Protein AF-A0A6I7PES6-F1 (afdb_monomer_lite)

Secondary structure (DSSP, 8-state):
------S-GGGHHHHHHHH----EEEE--HHHHHHHHHHHHHHHT----SHHHHHT-HHHHHHH--HHHHHHHHHHHHH--HHHHHHHHHHHHHHHHHHHTTT-TTSEEEEHHHHHH-HHHHHHHHHHHTT-S-HHHHHHHHTSPPTT--SS-HHHHHHHHHTT-HHHHHGGGGGGS-HHHHHHHHHHHHHTT--SS-TT-SS-SS-EE--SS-GGG--PPPP------

Structure (mmCIF, N/CA/C/O backbone):
data_AF-A0A6I7PES6-F1
#
_entry.id   AF-A0A6I7PES6-F1
#
loop_
_atom_site.group_PDB
_atom_site.id
_atom_site.type_symbol
_atom_site.label_atom_id
_atom_site.label_alt_id
_atom_site.label_comp_id
_atom_site.label_asym_id
_atom_site.label_entity_id
_atom_site.label_seq_id
_atom_site.pdbx_PDB_ins_code
_atom_site.Cartn_x
_atom_site.Cartn_y
_atom_site.Cartn_z
_atom_site.occupancy
_atom_site.B_iso_or_equiv
_atom_site.aut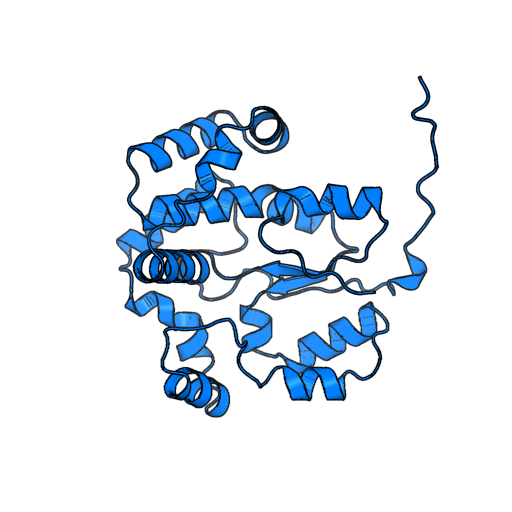h_seq_id
_atom_site.auth_comp_id
_atom_site.auth_asym_id
_atom_site.auth_atom_id
_atom_site.pdbx_PDB_model_num
ATOM 1 N N . MET A 1 1 ? -2.318 -6.462 -24.895 1.00 81.38 1 MET A N 1
ATOM 2 C CA . MET A 1 1 ? -3.043 -5.266 -24.399 1.00 81.38 1 MET A CA 1
ATOM 3 C C . MET A 1 1 ? -2.704 -5.088 -22.928 1.00 81.38 1 MET A C 1
ATOM 5 O O . MET A 1 1 ? -2.556 -6.098 -22.256 1.00 81.38 1 MET A O 1
ATOM 9 N N . VAL A 1 2 ? -2.542 -3.853 -22.444 1.00 85.56 2 VAL A N 1
ATOM 10 C CA . VAL A 1 2 ? -2.183 -3.565 -21.044 1.00 85.56 2 VAL A CA 1
ATOM 11 C C . VAL A 1 2 ? -3.269 -2.695 -20.426 1.00 85.56 2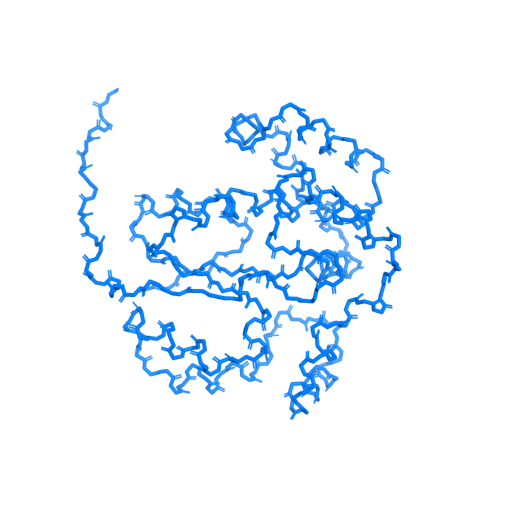 VAL A C 1
ATOM 13 O O . VAL A 1 2 ? -3.602 -1.650 -20.983 1.00 85.56 2 VAL A O 1
ATOM 16 N N . PHE A 1 3 ? -3.792 -3.111 -19.275 1.00 89.94 3 PHE A N 1
ATOM 17 C CA . PHE A 1 3 ? -4.727 -2.322 -18.481 1.00 89.94 3 PHE A CA 1
ATOM 18 C C . PHE A 1 3 ? -4.041 -1.835 -17.214 1.00 89.94 3 PHE A C 1
ATOM 20 O O . PHE A 1 3 ? -3.397 -2.607 -16.508 1.00 89.94 3 PHE A O 1
ATOM 27 N N . LYS A 1 4 ? -4.204 -0.547 -16.912 1.00 91.00 4 LYS A N 1
ATOM 28 C CA . LYS A 1 4 ? -3.831 0.015 -15.618 1.00 91.00 4 LYS A CA 1
ATOM 29 C C . LYS A 1 4 ? -5.101 0.245 -14.822 1.00 91.00 4 LYS A C 1
ATOM 31 O O . LYS A 1 4 ? -5.900 1.105 -15.182 1.00 91.00 4 LYS A O 1
ATOM 36 N N . MET A 1 5 ? -5.248 -0.497 -13.735 1.00 89.62 5 MET A N 1
ATOM 37 C CA . MET A 1 5 ? -6.350 -0.329 -12.799 1.00 89.62 5 MET A CA 1
ATOM 38 C C . MET A 1 5 ? -5.808 0.275 -11.511 1.00 89.62 5 MET A C 1
ATOM 40 O O . MET A 1 5 ? -4.760 -0.123 -11.008 1.00 89.62 5 MET A O 1
ATOM 44 N N . THR A 1 6 ? -6.492 1.295 -11.019 1.00 85.81 6 THR A N 1
ATOM 45 C CA . THR A 1 6 ? -6.211 1.921 -9.729 1.00 85.81 6 THR A CA 1
ATOM 46 C C . THR A 1 6 ? -7.458 1.797 -8.887 1.00 85.81 6 THR A C 1
ATOM 48 O O . THR A 1 6 ? -8.552 1.935 -9.430 1.00 85.81 6 THR A O 1
ATOM 51 N N . ASN A 1 7 ? -7.298 1.631 -7.580 1.00 83.62 7 ASN A N 1
ATOM 52 C CA . ASN A 1 7 ? -8.406 1.549 -6.636 1.00 83.62 7 ASN A CA 1
ATOM 53 C C . ASN A 1 7 ? -9.241 0.260 -6.724 1.00 83.62 7 ASN A C 1
ATOM 55 O O . ASN A 1 7 ? -10.430 0.280 -6.422 1.00 83.62 7 ASN A O 1
ATOM 59 N N . THR A 1 8 ? -8.635 -0.838 -7.180 1.00 85.50 8 THR A N 1
ATOM 60 C CA . THR A 1 8 ? -9.320 -2.123 -7.407 1.00 85.50 8 THR A CA 1
ATOM 61 C C . THR A 1 8 ? -8.495 -3.316 -6.924 1.00 85.50 8 THR A C 1
ATOM 63 O O . THR A 1 8 ? -8.657 -4.420 -7.443 1.00 85.50 8 THR A O 1
ATOM 66 N N . HIS A 1 9 ? -7.565 -3.114 -5.981 1.00 86.69 9 HIS A N 1
ATOM 67 C CA . HIS A 1 9 ? -6.667 -4.179 -5.515 1.00 86.69 9 HIS A CA 1
ATOM 68 C C . HIS A 1 9 ? -7.437 -5.371 -4.933 1.00 86.69 9 HIS A C 1
ATOM 70 O O . HIS A 1 9 ? -7.073 -6.514 -5.208 1.00 86.69 9 HIS A O 1
ATOM 76 N N . ASN A 1 10 ? -8.553 -5.117 -4.247 1.00 85.94 10 ASN A N 1
ATOM 77 C CA . ASN A 1 10 ? -9.463 -6.139 -3.724 1.00 85.94 10 ASN A CA 1
ATOM 78 C C . ASN A 1 10 ? -10.176 -6.966 -4.813 1.00 85.94 10 ASN A C 1
ATOM 80 O O . ASN A 1 10 ? -10.651 -8.052 -4.529 1.00 85.94 10 ASN A O 1
ATOM 84 N N . LEU A 1 11 ? -10.231 -6.489 -6.061 1.00 89.06 11 LEU A N 1
ATOM 85 C CA . LEU A 1 11 ? -10.879 -7.187 -7.182 1.00 89.06 11 LEU A CA 1
ATOM 86 C C . LEU A 1 11 ? -9.880 -7.936 -8.077 1.00 89.06 11 LEU A C 1
ATOM 88 O O . LEU A 1 11 ? -10.259 -8.511 -9.097 1.00 89.06 11 LEU A O 1
ATOM 92 N N . THR A 1 12 ? -8.587 -7.910 -7.741 1.00 89.38 12 THR A N 1
ATOM 93 C CA . THR A 1 12 ? -7.526 -8.428 -8.620 1.00 89.38 12 THR A CA 1
ATOM 94 C C . THR A 1 12 ? -7.689 -9.921 -8.908 1.00 89.38 12 THR A C 1
ATOM 96 O O . THR A 1 12 ? -7.475 -10.355 -10.040 1.00 89.38 12 THR A O 1
ATOM 99 N N . GLU A 1 13 ? -8.118 -10.706 -7.917 1.00 86.81 13 GLU A N 1
ATOM 100 C CA . GLU A 1 13 ? -8.357 -12.143 -8.087 1.00 86.81 13 GLU A CA 1
ATOM 101 C C . GLU A 1 13 ? -9.537 -12.417 -9.026 1.00 86.81 13 GLU A C 1
ATOM 103 O O . GLU A 1 13 ? -9.425 -13.249 -9.927 1.00 86.81 13 GLU A O 1
ATOM 108 N N . TRP A 1 14 ? -10.612 -11.633 -8.913 1.00 88.38 14 TRP A N 1
ATOM 109 C CA . TRP A 1 14 ? -11.735 -11.688 -9.845 1.00 88.38 14 TRP A CA 1
ATOM 110 C C . TRP A 1 14 ? -11.310 -11.346 -11.280 1.00 88.38 14 TRP A C 1
ATOM 112 O O . TRP A 1 14 ? -11.652 -12.065 -12.218 1.00 88.38 14 TRP A O 1
ATOM 122 N N . PHE A 1 15 ? -10.500 -10.297 -11.482 1.00 88.44 15 PHE A N 1
ATOM 123 C CA . PHE A 1 15 ? -9.968 -9.980 -12.816 1.00 88.44 15 PHE A CA 1
ATOM 124 C C . PHE A 1 15 ? -9.102 -11.119 -13.366 1.00 88.44 15 PHE A C 1
ATOM 126 O O . PHE A 1 15 ? -9.213 -11.480 -14.543 1.00 88.44 15 PHE A O 1
ATOM 133 N N . LYS A 1 16 ? -8.257 -11.712 -12.516 1.00 86.88 16 LYS A N 1
ATOM 134 C CA . LYS A 1 16 ? -7.404 -12.840 -12.893 1.00 86.88 16 LYS A CA 1
ATOM 135 C C . LYS A 1 16 ? -8.226 -14.055 -13.315 1.00 86.88 16 LYS A C 1
ATOM 137 O O . LYS A 1 16 ? -7.899 -14.656 -14.340 1.00 86.88 16 LYS A O 1
ATOM 142 N N . SER A 1 17 ? -9.248 -14.426 -12.547 1.00 87.94 17 SER A N 1
ATOM 143 C CA . SER A 1 17 ? -10.085 -15.595 -12.832 1.00 87.94 17 SER A CA 1
ATOM 144 C C . SER A 1 17 ? -10.957 -15.369 -14.066 1.00 87.94 17 SER A C 1
ATOM 146 O O . SER A 1 17 ? -11.051 -16.244 -14.925 1.00 87.94 17 SER A O 1
ATOM 148 N N . ARG A 1 18 ? -11.527 -14.167 -14.210 1.00 91.88 18 ARG A N 1
ATOM 149 C CA . ARG A 1 18 ? -12.449 -13.840 -15.299 1.00 91.88 18 ARG A CA 1
ATOM 150 C C . ARG A 1 18 ? -11.768 -13.714 -16.656 1.00 91.88 18 ARG A C 1
ATOM 152 O O . ARG A 1 18 ? -12.359 -14.108 -17.661 1.00 91.88 18 ARG A O 1
ATOM 159 N N . PHE A 1 19 ? -10.569 -13.136 -16.694 1.00 89.00 19 PHE A N 1
ATOM 160 C CA . PHE A 1 19 ? -9.906 -12.776 -17.949 1.00 89.00 19 PHE A CA 1
ATOM 161 C C . PHE A 1 19 ? -8.560 -13.468 -18.179 1.00 89.00 19 PHE A C 1
ATOM 163 O O . PHE A 1 19 ? -7.937 -13.250 -19.218 1.00 89.00 19 PHE A O 1
ATOM 170 N N . GLY A 1 20 ? -8.076 -14.267 -17.225 1.00 87.19 20 GLY A N 1
ATOM 171 C CA . GLY A 1 20 ? -6.802 -14.973 -17.355 1.00 87.19 20 GLY A CA 1
ATOM 172 C C . GLY A 1 20 ? -5.577 -14.054 -17.403 1.00 87.19 20 GLY A C 1
ATOM 173 O O . GLY A 1 20 ? -4.533 -14.477 -17.885 1.00 87.19 20 GLY A O 1
ATOM 174 N N . TRP A 1 21 ? -5.680 -12.810 -16.928 1.00 88.56 21 TRP A N 1
ATOM 175 C CA . TRP A 1 21 ? -4.614 -11.810 -17.052 1.00 88.56 21 TRP A CA 1
ATOM 176 C C . TRP A 1 21 ? -3.323 -12.198 -16.329 1.00 88.56 21 TRP A C 1
ATOM 178 O O . TRP A 1 21 ? -3.342 -12.875 -15.305 1.00 88.56 21 TRP A O 1
ATOM 188 N N . HIS A 1 22 ? -2.194 -11.682 -16.807 1.00 88.44 22 HIS A N 1
ATOM 189 C CA . HIS A 1 22 ? -0.995 -11.607 -15.981 1.00 88.44 22 HIS A CA 1
ATOM 190 C C . HIS A 1 22 ? -1.051 -10.333 -15.141 1.00 88.44 22 HIS A C 1
ATOM 192 O O . HIS A 1 22 ? -1.361 -9.254 -15.650 1.00 88.44 22 HIS A O 1
ATOM 198 N N . VAL A 1 23 ? -0.778 -10.467 -13.847 1.00 91.31 23 VAL A N 1
ATOM 199 C CA . VAL A 1 23 ? -0.966 -9.390 -12.874 1.00 91.31 23 VAL A CA 1
ATOM 200 C C . VAL A 1 23 ? 0.390 -8.863 -12.425 1.00 91.31 23 VAL A C 1
ATOM 202 O O . VAL A 1 23 ? 1.249 -9.633 -11.999 1.00 91.31 23 VAL A O 1
ATOM 205 N N . VAL A 1 24 ? 0.548 -7.540 -12.480 1.00 92.94 24 VAL A N 1
ATOM 206 C CA . VAL A 1 24 ? 1.607 -6.809 -11.777 1.00 92.94 24 VAL A CA 1
ATOM 207 C C . VAL A 1 24 ? 0.945 -5.995 -10.669 1.00 92.94 24 VAL A C 1
ATOM 209 O O . VAL A 1 24 ? 0.302 -4.978 -10.927 1.00 92.94 24 VAL A O 1
ATOM 212 N N . ALA A 1 25 ? 1.077 -6.461 -9.433 1.00 93.50 25 ALA A N 1
ATOM 213 C CA . ALA A 1 25 ? 0.583 -5.792 -8.243 1.00 93.50 25 ALA A CA 1
ATOM 214 C C . ALA A 1 25 ? 1.583 -4.718 -7.797 1.00 93.50 25 ALA A C 1
ATOM 216 O O . ALA A 1 25 ? 2.684 -5.045 -7.362 1.00 93.50 25 ALA A O 1
ATOM 217 N N . LEU A 1 26 ? 1.192 -3.444 -7.893 1.00 94.00 26 LEU A N 1
ATOM 218 C CA . LEU A 1 26 ? 1.984 -2.317 -7.400 1.00 94.00 26 LEU A CA 1
ATOM 219 C C . LEU A 1 26 ? 1.469 -1.855 -6.033 1.00 94.00 26 LEU A C 1
ATOM 221 O O . LEU A 1 26 ? 0.308 -1.449 -5.916 1.00 94.00 26 LEU A O 1
ATOM 225 N N . MET A 1 27 ? 2.351 -1.850 -5.034 1.00 94.00 27 MET A N 1
ATOM 226 C CA . MET A 1 27 ? 2.098 -1.272 -3.711 1.00 94.00 27 MET A CA 1
ATOM 227 C C . MET A 1 27 ? 3.053 -0.129 -3.400 1.00 94.00 27 MET A C 1
ATOM 229 O O . MET A 1 27 ? 4.081 0.044 -4.042 1.00 94.00 27 MET A O 1
ATOM 233 N N . ARG A 1 28 ? 2.693 0.681 -2.412 1.00 94.81 28 ARG A N 1
ATOM 234 C CA . ARG A 1 28 ? 3.510 1.783 -1.909 1.00 94.81 28 ARG A CA 1
ATOM 235 C C . ARG A 1 28 ? 3.327 1.873 -0.407 1.00 94.81 28 ARG A C 1
ATOM 237 O O . ARG A 1 28 ? 2.240 1.563 0.081 1.00 94.81 28 ARG A O 1
ATOM 244 N N . HIS A 1 29 ? 4.349 2.373 0.281 1.00 96.56 29 HIS A N 1
ATOM 245 C CA . HIS A 1 29 ? 4.334 2.560 1.723 1.00 96.56 29 HIS A CA 1
ATOM 246 C C . HIS A 1 29 ? 3.023 3.203 2.227 1.00 96.56 29 HIS A C 1
ATOM 248 O O . HIS A 1 29 ? 2.648 4.277 1.729 1.00 96.56 29 HIS A O 1
ATOM 254 N N . PRO A 1 30 ? 2.351 2.618 3.241 1.00 97.12 30 PRO A N 1
ATOM 255 C CA . PRO A 1 30 ? 1.018 3.029 3.690 1.00 97.12 30 PRO A CA 1
ATOM 256 C C . PRO A 1 30 ? 0.956 4.502 4.096 1.00 97.12 30 PRO A C 1
ATOM 258 O O . PRO A 1 30 ? 0.073 5.233 3.651 1.00 97.12 30 PRO A O 1
ATOM 261 N N . LEU A 1 31 ? 1.938 4.978 4.868 1.00 97.00 31 LEU A N 1
ATOM 262 C CA . LEU A 1 31 ? 2.016 6.385 5.284 1.00 97.00 31 LEU A CA 1
ATOM 263 C C . LEU A 1 31 ? 2.301 7.338 4.116 1.00 97.00 31 LEU A C 1
ATOM 265 O O . LEU A 1 31 ? 1.658 8.378 3.994 1.00 97.00 31 LEU A O 1
ATOM 269 N N . SER A 1 32 ? 3.208 6.969 3.205 1.00 95.00 32 SER A N 1
ATOM 270 C CA . SER A 1 32 ? 3.530 7.774 2.019 1.00 95.00 32 SER A CA 1
ATOM 271 C C . SER A 1 32 ? 2.315 7.924 1.098 1.00 95.00 32 SER A C 1
ATOM 273 O O . SER A 1 32 ? 2.053 9.011 0.576 1.00 95.00 32 SER A O 1
ATOM 275 N N . GLN A 1 33 ? 1.543 6.846 0.925 1.00 94.19 33 GLN A N 1
ATOM 276 C CA . GLN A 1 33 ? 0.310 6.853 0.146 1.00 94.19 33 GLN A CA 1
ATOM 277 C C . GLN A 1 33 ? -0.803 7.636 0.856 1.00 94.19 33 GLN A C 1
ATOM 279 O O . GLN A 1 33 ? -1.399 8.515 0.236 1.00 94.19 33 GLN A O 1
ATOM 284 N N . SER A 1 34 ? -1.033 7.389 2.147 1.00 95.50 34 SER A N 1
ATOM 285 C CA . SER A 1 34 ? -2.064 8.070 2.947 1.00 95.50 34 SER A CA 1
ATOM 286 C C . SER A 1 34 ? -1.856 9.584 2.962 1.00 95.50 34 SER A C 1
ATOM 288 O O . SER A 1 34 ? -2.751 10.341 2.597 1.00 95.50 34 SER A O 1
ATOM 290 N N . LEU A 1 35 ? -0.632 10.043 3.236 1.00 93.69 35 LEU A N 1
ATOM 291 C CA . LEU A 1 35 ? -0.276 11.464 3.203 1.00 93.69 35 LEU A CA 1
ATOM 292 C C . LEU A 1 35 ? -0.384 12.086 1.803 1.00 93.69 35 LEU A C 1
ATOM 294 O O . LEU A 1 35 ? -0.591 13.295 1.670 1.00 93.69 35 LEU A O 1
ATOM 298 N N . SER A 1 36 ? -0.205 11.285 0.748 1.00 89.62 36 SER A N 1
ATOM 299 C CA . SER A 1 36 ? -0.425 11.733 -0.628 1.00 89.62 36 SER A CA 1
ATOM 300 C C . SER A 1 36 ? -1.911 11.942 -0.915 1.00 89.62 36 SER A C 1
ATOM 302 O O . SER A 1 36 ? -2.250 12.903 -1.603 1.00 89.62 36 SER A O 1
ATOM 304 N N . VAL A 1 37 ? -2.782 11.070 -0.398 1.00 89.44 37 VAL A N 1
ATOM 305 C CA . VAL A 1 37 ? -4.241 11.206 -0.511 1.00 89.44 37 VAL A CA 1
ATOM 306 C C . VAL A 1 37 ? -4.728 12.412 0.292 1.00 89.44 37 VAL A C 1
ATOM 308 O O . VAL A 1 37 ? -5.424 13.250 -0.266 1.00 89.44 37 VAL A O 1
ATOM 311 N N . MET A 1 38 ? -4.270 12.584 1.536 1.00 90.81 38 MET A N 1
ATOM 312 C CA . MET A 1 38 ? -4.601 13.755 2.369 1.00 90.81 38 MET A CA 1
ATOM 313 C C . MET A 1 38 ? -4.236 15.076 1.677 1.00 90.81 38 MET A C 1
ATOM 315 O O . MET A 1 38 ? -5.034 16.009 1.621 1.00 90.81 38 MET A O 1
ATOM 319 N N . ASN A 1 39 ? -3.049 15.147 1.064 1.00 87.75 39 ASN A N 1
ATOM 320 C CA . ASN A 1 39 ? -2.649 16.329 0.294 1.00 87.75 39 ASN A CA 1
ATOM 321 C C . ASN A 1 39 ? -3.566 16.597 -0.897 1.00 87.75 39 ASN A C 1
ATOM 323 O O . ASN A 1 39 ? -3.862 17.752 -1.199 1.00 87.75 39 ASN A O 1
ATOM 327 N N . LEU A 1 40 ? -3.979 15.541 -1.599 1.00 83.94 40 LEU A N 1
ATOM 328 C CA . LEU A 1 40 ? -4.899 15.676 -2.718 1.00 83.94 40 LEU A CA 1
ATOM 329 C C . LEU A 1 40 ? -6.262 16.174 -2.225 1.00 83.94 40 LEU A C 1
ATOM 331 O O . LEU A 1 40 ? -6.800 17.110 -2.808 1.00 83.94 40 LEU A O 1
ATOM 335 N N . ASN A 1 41 ? -6.773 15.620 -1.124 1.00 84.31 41 ASN A N 1
ATOM 336 C CA . ASN A 1 41 ? -8.044 16.007 -0.511 1.00 84.31 41 ASN A CA 1
ATOM 337 C C . ASN A 1 41 ? -8.093 17.486 -0.158 1.00 84.31 41 ASN A C 1
ATOM 339 O O . ASN A 1 41 ? -9.070 18.157 -0.496 1.00 84.31 41 ASN A O 1
ATOM 343 N N . ALA A 1 42 ? -7.019 17.989 0.452 1.00 82.50 42 ALA A N 1
ATOM 344 C CA . ALA A 1 42 ? -6.870 19.400 0.777 1.00 82.50 42 ALA A CA 1
ATOM 345 C C . ALA A 1 42 ? -6.873 20.296 -0.476 1.00 82.50 42 ALA A C 1
ATOM 347 O O . ALA A 1 42 ? -7.365 21.419 -0.425 1.00 82.50 42 ALA A O 1
ATOM 348 N N . ALA A 1 43 ? -6.350 19.807 -1.607 1.00 78.44 43 ALA A N 1
ATOM 349 C CA . ALA A 1 43 ? -6.239 20.579 -2.843 1.00 78.44 43 ALA A CA 1
ATOM 350 C C . ALA A 1 43 ? -7.516 20.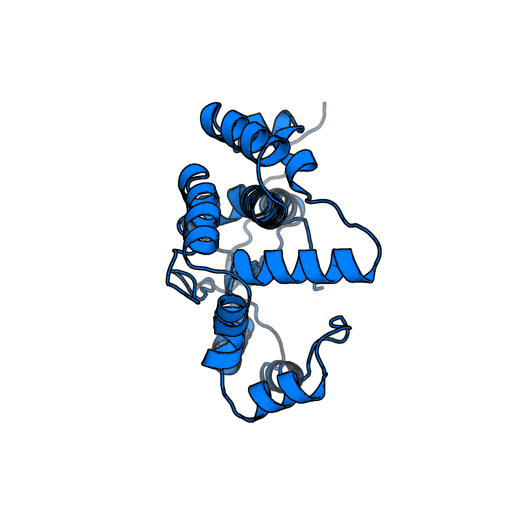586 -3.703 1.00 78.44 43 ALA A C 1
ATOM 352 O O . ALA A 1 43 ? -7.758 21.568 -4.403 1.00 78.44 43 ALA A O 1
ATOM 353 N N . VAL A 1 44 ? -8.305 19.503 -3.704 1.00 77.00 44 VAL A N 1
ATOM 354 C CA . VAL A 1 44 ? -9.469 19.353 -4.606 1.00 77.00 44 VAL A CA 1
ATOM 355 C C . VAL A 1 44 ? -10.823 19.287 -3.897 1.00 77.00 44 VAL A C 1
ATOM 357 O O . VAL A 1 44 ? -11.838 19.138 -4.569 1.00 77.00 44 VAL A O 1
ATOM 360 N N . GLY A 1 45 ? -10.862 19.428 -2.569 1.00 63.62 45 GLY A N 1
ATOM 361 C CA . GLY A 1 45 ? -12.120 19.524 -1.824 1.00 63.62 45 GLY A CA 1
ATOM 362 C C . GLY A 1 45 ? -12.786 18.183 -1.512 1.00 63.62 45 GLY A C 1
ATOM 363 O O . GLY A 1 45 ? -14.004 18.078 -1.598 1.00 63.62 45 GLY A O 1
ATOM 364 N N . GLY A 1 46 ? -11.999 17.185 -1.094 1.00 60.72 46 GLY A N 1
ATOM 365 C CA . GLY A 1 46 ? -12.522 16.042 -0.335 1.00 60.72 46 GLY A CA 1
ATOM 366 C C . GLY A 1 46 ? -12.808 14.768 -1.131 1.00 60.72 46 GLY A C 1
ATOM 367 O O . GLY A 1 46 ? -13.944 14.496 -1.509 1.00 60.72 46 GLY A O 1
ATOM 368 N N . TRP A 1 47 ? -11.794 13.911 -1.266 1.00 66.44 47 TRP A N 1
ATOM 369 C CA . TRP A 1 47 ? -12.046 12.473 -1.341 1.00 66.44 47 TRP A CA 1
ATOM 370 C C . TRP A 1 47 ? -11.950 11.921 0.077 1.00 66.44 47 TRP A C 1
ATOM 372 O O . TRP A 1 47 ? -10.860 11.777 0.625 1.00 66.44 47 TRP A O 1
ATOM 382 N N . ASP A 1 48 ? -13.088 11.654 0.711 1.00 78.81 48 ASP A N 1
ATOM 383 C CA . ASP A 1 48 ? -13.065 11.000 2.019 1.00 78.81 48 ASP A CA 1
ATOM 384 C C . ASP A 1 48 ? -12.349 9.636 1.917 1.00 78.81 48 ASP A C 1
ATOM 386 O O . ASP A 1 48 ? -12.181 9.081 0.823 1.00 78.81 48 ASP A O 1
ATOM 390 N N . SER A 1 49 ? -11.870 9.100 3.041 1.00 87.25 49 SER A N 1
ATOM 391 C CA . SER A 1 49 ? -11.241 7.776 3.024 1.00 87.25 49 SER A CA 1
ATOM 392 C C . SER A 1 49 ? -12.189 6.753 2.403 1.00 87.25 49 SER A C 1
ATOM 394 O O . SER A 1 49 ? -13.398 6.768 2.628 1.00 87.25 49 SER A O 1
ATOM 396 N N . ARG A 1 50 ? -11.620 5.808 1.656 1.00 90.12 50 ARG A N 1
ATOM 397 C CA . ARG A 1 50 ? -12.372 4.707 1.044 1.00 90.12 50 ARG A CA 1
ATOM 398 C C . ARG A 1 50 ? -12.742 3.612 2.041 1.00 90.12 50 ARG A C 1
ATOM 400 O O . ARG A 1 50 ? -13.539 2.745 1.696 1.00 90.12 50 ARG A O 1
ATOM 407 N N . ALA A 1 51 ? -12.215 3.672 3.268 1.00 95.31 51 ALA A N 1
ATOM 408 C CA . ALA A 1 51 ? -12.468 2.688 4.318 1.00 95.31 51 ALA A CA 1
ATOM 409 C C . ALA A 1 51 ? -13.954 2.297 4.467 1.00 95.31 51 ALA A C 1
ATOM 411 O O . ALA A 1 51 ? -14.230 1.097 4.491 1.00 95.31 51 ALA A O 1
ATOM 412 N N . PRO A 1 52 ? -14.927 3.237 4.483 1.00 95.19 52 PRO A N 1
ATOM 413 C CA . PRO A 1 52 ? -16.334 2.888 4.662 1.00 95.19 52 PRO A CA 1
ATOM 414 C C . PRO A 1 52 ? -16.907 2.002 3.566 1.00 95.19 52 PRO A C 1
ATOM 416 O O . PRO A 1 52 ? -17.828 1.249 3.847 1.00 95.19 52 PRO A O 1
ATOM 419 N N . GLY A 1 53 ? -16.389 2.070 2.337 1.00 93.88 53 GLY A N 1
ATOM 420 C CA . GLY A 1 53 ? -16.844 1.189 1.259 1.00 93.88 53 GLY A CA 1
ATOM 421 C C . GLY A 1 53 ? -16.537 -0.284 1.536 1.00 93.88 53 GLY A C 1
ATOM 422 O O . GLY A 1 53 ? -17.298 -1.150 1.122 1.00 93.88 53 GLY A O 1
ATOM 423 N N . PHE A 1 54 ? -15.464 -0.556 2.280 1.00 96.06 54 PHE A N 1
ATOM 424 C CA . PHE A 1 54 ? -15.038 -1.908 2.624 1.00 96.06 54 PHE A CA 1
ATOM 425 C C . PHE A 1 54 ? -15.795 -2.436 3.842 1.00 96.06 54 PHE A C 1
ATOM 427 O O . PHE A 1 54 ? -16.537 -3.400 3.718 1.00 96.06 54 PHE A O 1
ATOM 434 N N . PHE A 1 55 ? -15.702 -1.771 5.000 1.00 94.25 55 PHE A N 1
ATOM 435 C CA . PHE A 1 55 ? -16.292 -2.306 6.239 1.00 94.25 55 PHE A CA 1
ATOM 436 C C . PHE A 1 55 ? -17.827 -2.178 6.319 1.00 94.25 55 PHE A C 1
ATOM 438 O O . PHE A 1 55 ? -18.441 -2.677 7.257 1.00 94.25 55 PHE A O 1
ATOM 445 N N . ARG A 1 56 ? -18.471 -1.485 5.367 1.00 95.06 56 ARG A N 1
ATOM 446 C CA . ARG A 1 56 ? -19.940 -1.494 5.209 1.00 95.06 56 ARG A CA 1
ATOM 447 C C . ARG A 1 56 ? -20.421 -2.514 4.178 1.00 95.06 56 ARG A C 1
ATOM 449 O O . ARG A 1 56 ? -21.627 -2.716 4.070 1.00 95.06 56 ARG A O 1
ATOM 456 N N . SER A 1 57 ? -19.516 -3.100 3.397 1.00 96.19 57 SER A N 1
ATOM 457 C CA . SER A 1 57 ? -19.859 -4.160 2.458 1.00 96.19 57 SER A CA 1
ATOM 458 C C . SER A 1 57 ? -19.882 -5.484 3.209 1.00 96.19 57 SER A C 1
ATOM 460 O O . SER A 1 57 ? -18.849 -5.943 3.687 1.00 96.19 57 SER A O 1
ATOM 462 N N . GLN A 1 58 ? -21.066 -6.088 3.314 1.00 96.12 58 GLN A N 1
ATOM 463 C CA . GLN A 1 58 ? -21.236 -7.378 3.980 1.00 96.12 58 GLN A CA 1
ATOM 464 C C . GLN A 1 58 ? -20.363 -8.459 3.328 1.00 96.12 58 GLN A C 1
ATOM 466 O O . GLN A 1 58 ? -19.617 -9.125 4.033 1.00 96.12 58 GLN A O 1
ATOM 471 N N . GLU A 1 59 ? -20.385 -8.551 1.995 1.00 95.12 59 GLU A N 1
ATOM 472 C CA . GLU A 1 59 ? -19.578 -9.504 1.219 1.00 95.12 59 GLU A CA 1
ATOM 473 C C . GLU A 1 59 ? -18.079 -9.347 1.512 1.00 95.12 59 GLU A C 1
ATOM 475 O O . GLU A 1 59 ? -17.394 -10.316 1.823 1.00 95.12 59 GLU A O 1
ATOM 480 N N . TYR A 1 60 ? -17.577 -8.108 1.506 1.00 95.69 60 TYR A N 1
ATOM 481 C CA . TYR A 1 60 ? -16.169 -7.841 1.796 1.00 95.69 60 TYR A CA 1
ATOM 482 C C . TYR A 1 60 ? -15.794 -8.238 3.231 1.00 95.69 60 TYR A C 1
ATOM 484 O O . TYR A 1 60 ? -14.728 -8.810 3.459 1.00 95.69 60 TYR A O 1
ATOM 492 N N . CYS A 1 61 ? -16.646 -7.904 4.206 1.00 97.06 61 CYS A N 1
ATOM 493 C CA . CYS A 1 61 ? -16.411 -8.251 5.602 1.00 97.06 61 CYS A CA 1
ATOM 494 C C . CYS A 1 61 ? -16.384 -9.769 5.794 1.00 97.06 61 CYS A C 1
ATOM 496 O O . CYS A 1 61 ? -15.425 -10.266 6.368 1.00 97.06 61 CYS A O 1
ATOM 498 N N . GLU A 1 62 ? -17.377 -10.489 5.271 1.00 96.19 62 GLU A N 1
ATOM 499 C CA . GLU A 1 62 ? -17.472 -11.951 5.381 1.00 96.19 62 GLU A CA 1
ATOM 500 C C . GLU A 1 62 ? -16.281 -12.669 4.731 1.00 96.19 62 GLU A C 1
ATOM 502 O O . GLU A 1 62 ? -15.817 -13.686 5.245 1.00 96.19 62 GLU A O 1
ATOM 507 N N . GLU A 1 63 ? -15.759 -12.144 3.618 1.00 94.75 63 GLU A N 1
ATOM 508 C CA . GLU A 1 63 ? -14.655 -12.777 2.891 1.00 94.75 63 GLU A CA 1
ATOM 509 C C . GLU A 1 63 ? -13.268 -12.456 3.477 1.00 94.75 63 GLU A C 1
ATOM 511 O O . GLU A 1 63 ? -12.330 -13.253 3.357 1.00 94.75 63 GLU A O 1
ATOM 516 N N . HIS A 1 64 ? -13.090 -11.274 4.073 1.00 95.94 64 HIS A N 1
ATOM 517 C CA . HIS A 1 64 ? -11.749 -10.748 4.345 1.00 95.94 64 HIS A CA 1
ATOM 518 C C . HIS A 1 64 ? -11.495 -10.273 5.770 1.00 95.94 64 HIS A C 1
ATOM 520 O O . HIS A 1 64 ? -10.326 -10.059 6.104 1.00 95.94 64 HIS A O 1
ATOM 526 N N . LEU A 1 65 ? -12.518 -10.092 6.602 1.00 97.38 65 LEU A N 1
ATOM 527 C CA . LEU A 1 65 ? -12.371 -9.570 7.959 1.00 97.38 65 LEU A CA 1
ATOM 528 C C . LEU A 1 65 ? -12.947 -10.551 8.981 1.00 97.38 65 LEU A C 1
ATOM 530 O O . LEU A 1 65 ? -13.952 -11.207 8.736 1.00 97.38 65 LEU A O 1
ATOM 534 N N . ASP A 1 66 ? -12.320 -10.619 10.148 1.00 97.38 66 ASP A N 1
ATOM 535 C CA . ASP A 1 66 ? -12.961 -11.183 11.336 1.00 97.38 66 ASP A CA 1
ATOM 536 C C . ASP A 1 66 ? -13.728 -10.095 12.117 1.00 97.38 66 ASP A C 1
ATOM 538 O O . ASP A 1 66 ? -13.624 -8.895 11.829 1.00 97.38 66 ASP A O 1
ATOM 542 N N . ASP A 1 67 ? -14.496 -10.509 13.127 1.00 96.81 67 ASP A N 1
ATOM 543 C CA . ASP A 1 67 ? -15.307 -9.604 13.950 1.00 96.81 67 ASP A CA 1
ATOM 544 C C . ASP A 1 67 ? -14.466 -8.527 14.664 1.00 96.81 67 ASP A C 1
ATOM 546 O O . ASP A 1 67 ? -14.909 -7.382 14.812 1.00 96.81 67 ASP A O 1
ATOM 550 N N . GLU A 1 68 ? -13.236 -8.851 15.079 1.00 98.12 68 GLU A N 1
ATOM 551 C CA . GLU A 1 68 ? -12.338 -7.899 15.742 1.00 98.12 68 GLU A CA 1
ATOM 552 C C . GLU A 1 68 ? -11.830 -6.834 14.764 1.00 98.12 68 GLU A C 1
ATOM 554 O O . GLU A 1 68 ? -11.702 -5.657 15.122 1.00 98.12 68 GLU A O 1
ATOM 559 N N . GLN A 1 69 ? -11.569 -7.226 13.518 1.00 98.31 69 GLN A N 1
ATOM 560 C CA . GLN A 1 69 ? -11.146 -6.343 12.437 1.00 98.31 69 GLN A CA 1
ATOM 561 C C . GLN A 1 69 ? -12.281 -5.433 11.965 1.00 98.31 69 GLN A C 1
ATOM 563 O O . GLN A 1 69 ? -12.045 -4.250 11.697 1.00 98.31 69 GLN A O 1
ATOM 568 N N . VAL A 1 70 ? -13.516 -5.938 11.923 1.00 98.19 70 VAL A N 1
ATOM 569 C CA . VAL A 1 70 ? -14.711 -5.121 11.662 1.00 98.19 70 VAL A CA 1
ATOM 570 C C . VAL A 1 70 ? -14.910 -4.094 12.780 1.00 98.19 70 VAL A C 1
ATOM 572 O O . VAL A 1 70 ? -15.086 -2.902 12.501 1.00 98.19 70 VAL A O 1
ATOM 575 N N . ALA A 1 71 ? -14.815 -4.515 14.045 1.00 98.00 71 ALA A N 1
ATOM 576 C CA . ALA A 1 71 ? -14.911 -3.612 15.192 1.00 98.00 71 ALA A CA 1
ATOM 577 C C . ALA A 1 71 ? -13.813 -2.533 15.162 1.00 98.00 71 ALA A C 1
ATOM 579 O O . ALA A 1 71 ? -14.115 -1.342 15.265 1.00 98.00 71 ALA A O 1
ATOM 580 N N . LEU A 1 72 ? -12.558 -2.925 14.907 1.00 98.50 72 LEU A N 1
ATOM 581 C CA . LEU A 1 72 ? -11.437 -2.001 14.704 1.00 98.50 72 LEU A CA 1
ATOM 582 C C . LEU A 1 72 ? -11.749 -0.962 13.623 1.00 98.50 72 LEU A C 1
ATOM 584 O O . LEU A 1 72 ? -11.523 0.230 13.837 1.00 98.50 72 LEU A O 1
ATOM 588 N N . ALA A 1 73 ? -12.234 -1.397 12.458 1.00 98.25 73 ALA A N 1
ATOM 589 C CA . ALA A 1 73 ? -12.519 -0.498 11.346 1.00 98.25 73 ALA A CA 1
ATOM 590 C C . ALA A 1 73 ? -13.585 0.540 11.727 1.00 98.25 73 ALA A C 1
ATOM 592 O O . ALA A 1 73 ? -13.435 1.726 11.420 1.00 98.25 73 ALA A O 1
ATOM 593 N N . HIS A 1 74 ? -14.625 0.123 12.457 1.00 97.94 74 HIS A N 1
ATOM 594 C CA . HIS A 1 74 ? -15.640 1.032 12.983 1.00 97.94 74 HIS A CA 1
ATOM 595 C C . HIS A 1 74 ? -15.087 2.020 14.014 1.00 97.94 74 HI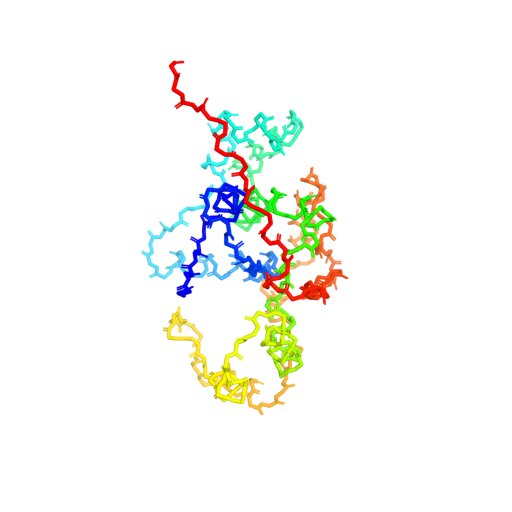S A C 1
ATOM 597 O O . HIS A 1 74 ? -15.423 3.208 13.945 1.00 97.94 74 HIS A O 1
ATOM 603 N N . ASP A 1 75 ? -14.244 1.562 14.936 1.00 98.19 75 ASP A N 1
ATOM 604 C CA . ASP A 1 75 ? -13.656 2.402 15.981 1.00 98.19 75 ASP A CA 1
ATOM 605 C C . ASP A 1 75 ? -12.709 3.449 15.392 1.00 98.19 75 ASP A C 1
ATOM 607 O O . ASP A 1 75 ? -12.838 4.642 15.678 1.00 98.19 75 ASP A O 1
ATOM 611 N N . VAL A 1 76 ? -11.815 3.033 14.491 1.00 98.25 76 VAL A N 1
ATOM 612 C CA . VAL A 1 76 ? -10.907 3.941 13.777 1.00 98.25 76 VAL A CA 1
ATOM 613 C C . VAL A 1 76 ? -11.694 4.927 12.915 1.00 98.25 76 VAL A C 1
ATOM 615 O O . VAL A 1 76 ? -11.353 6.107 12.864 1.00 98.25 76 VAL A O 1
ATOM 618 N N . TRP A 1 77 ? -12.778 4.494 12.268 1.00 97.38 77 TRP A N 1
ATOM 619 C CA . TRP A 1 77 ? -13.607 5.399 11.476 1.00 97.38 77 TRP A CA 1
ATOM 620 C C . TRP A 1 77 ? -14.284 6.483 12.323 1.00 97.38 77 TRP A C 1
ATOM 622 O O . TRP A 1 77 ? -14.313 7.651 11.929 1.00 97.38 77 TRP A O 1
ATOM 632 N N . LYS A 1 78 ? -14.831 6.109 13.485 1.00 96.81 78 LYS A N 1
ATOM 633 C CA . LYS A 1 78 ? -15.558 7.032 14.369 1.00 96.81 78 LYS A CA 1
ATOM 634 C C . LYS A 1 78 ? -14.623 7.939 15.170 1.00 96.81 78 LYS A C 1
ATOM 636 O O . LYS A 1 78 ? -14.915 9.125 15.304 1.00 96.81 78 LYS A O 1
ATOM 641 N N . GLY A 1 79 ? -13.535 7.390 15.708 1.00 96.44 79 GLY A N 1
ATOM 642 C CA . GLY A 1 79 ? -12.666 8.066 16.677 1.00 96.44 79 GLY A CA 1
ATOM 643 C C . GLY A 1 79 ? -11.258 8.396 16.181 1.00 96.44 79 GLY A C 1
ATOM 644 O O . GLY A 1 79 ? -10.600 9.245 16.777 1.00 96.44 79 GLY A O 1
ATOM 645 N N . GLY A 1 80 ? -10.792 7.766 15.102 1.00 96.56 80 GLY A N 1
ATOM 646 C CA . GLY A 1 80 ? -9.465 8.011 14.535 1.00 96.56 80 GLY A CA 1
ATOM 647 C C . GLY A 1 80 ? -9.370 9.360 13.827 1.00 96.56 80 GLY A C 1
ATOM 648 O O . GLY A 1 80 ? -10.373 9.905 13.339 1.00 96.56 80 GLY A O 1
ATOM 649 N N . ASN A 1 81 ? -8.150 9.894 13.753 1.00 95.94 81 ASN A N 1
ATOM 650 C CA . ASN A 1 81 ? -7.878 11.122 13.011 1.00 95.94 81 ASN A CA 1
ATOM 651 C C . ASN A 1 81 ? -7.813 10.863 11.492 1.00 95.94 81 ASN A C 1
ATOM 653 O O . ASN A 1 81 ? -7.999 9.740 11.022 1.00 95.94 81 ASN A O 1
ATOM 657 N N . GLU A 1 82 ? -7.582 11.910 10.695 1.00 95.31 82 GLU A N 1
ATOM 658 C CA . GLU A 1 82 ? -7.554 11.775 9.233 1.00 95.31 82 GLU A CA 1
ATOM 659 C C . GLU A 1 82 ? -6.500 10.762 8.760 1.00 95.31 82 GLU A C 1
ATOM 661 O O . GLU A 1 82 ? -6.805 9.925 7.910 1.00 95.31 82 GLU A O 1
ATOM 666 N N . LEU A 1 83 ? -5.292 10.788 9.335 1.00 96.81 83 LEU A N 1
ATOM 667 C CA . LEU A 1 83 ? -4.233 9.843 8.985 1.00 96.81 83 LEU A CA 1
ATOM 668 C C . LEU A 1 83 ? -4.674 8.404 9.265 1.00 96.81 83 LEU A C 1
ATOM 670 O O . LEU A 1 83 ? -4.554 7.554 8.386 1.00 96.81 83 LEU A O 1
ATOM 674 N N . ASP A 1 84 ? -5.239 8.150 10.444 1.00 98.12 84 ASP A N 1
ATOM 675 C CA . ASP A 1 84 ? -5.702 6.824 10.858 1.00 98.12 84 ASP A CA 1
ATOM 676 C C . ASP A 1 84 ? -6.761 6.276 9.896 1.00 98.12 84 ASP A C 1
ATOM 678 O O . ASP A 1 84 ? -6.698 5.124 9.471 1.00 98.12 84 ASP A O 1
ATOM 682 N N . ARG A 1 85 ? -7.710 7.123 9.482 1.00 97.69 85 ARG A N 1
ATOM 683 C CA . ARG A 1 85 ? -8.758 6.749 8.521 1.00 97.69 85 ARG A CA 1
ATOM 684 C C . ARG A 1 85 ? -8.199 6.461 7.135 1.00 97.69 85 ARG A C 1
ATOM 686 O O . ARG A 1 85 ? -8.712 5.572 6.451 1.00 97.69 85 ARG A O 1
ATOM 693 N N . GLN A 1 86 ? -7.187 7.203 6.690 1.00 97.00 86 GLN A N 1
ATOM 694 C CA . GLN A 1 86 ? -6.538 6.957 5.399 1.00 97.00 86 GLN A CA 1
ATOM 695 C C . GLN A 1 86 ? -5.685 5.685 5.435 1.00 97.00 86 GLN A C 1
ATOM 697 O O . GLN A 1 86 ? -5.731 4.898 4.491 1.00 97.00 86 GLN A O 1
ATOM 702 N N . VAL A 1 87 ? -4.995 5.428 6.548 1.00 97.94 87 VAL A N 1
ATOM 703 C CA . VAL A 1 87 ? -4.239 4.189 6.774 1.00 97.94 87 VAL A CA 1
ATOM 704 C C . VAL A 1 87 ? -5.174 2.985 6.852 1.00 97.94 87 VAL A C 1
ATOM 706 O O . VAL A 1 87 ? -4.896 1.974 6.215 1.00 97.94 87 VAL A O 1
ATOM 709 N N . LEU A 1 88 ? -6.320 3.104 7.531 1.00 98.44 88 LEU A N 1
ATOM 710 C CA . LEU A 1 88 ? -7.375 2.088 7.509 1.00 98.44 88 LEU A CA 1
ATOM 711 C C . LEU A 1 88 ? -7.858 1.825 6.078 1.00 98.44 88 LEU A C 1
ATOM 713 O O . LEU A 1 88 ? -7.971 0.675 5.670 1.00 98.44 88 LEU A O 1
ATOM 717 N N . GLY A 1 89 ? -8.115 2.881 5.301 1.00 96.94 89 GLY A N 1
ATOM 718 C CA . GLY A 1 89 ? -8.544 2.756 3.907 1.00 96.94 89 GLY A CA 1
ATOM 719 C C . GLY A 1 89 ? -7.511 2.043 3.037 1.00 96.94 89 GLY A C 1
ATOM 720 O O . GLY A 1 89 ? -7.875 1.175 2.247 1.00 96.94 89 GLY A O 1
ATOM 721 N N . TRP A 1 90 ? -6.228 2.368 3.214 1.00 96.75 90 TRP A N 1
ATOM 722 C CA . TRP A 1 90 ? -5.125 1.657 2.569 1.00 96.75 90 TRP A CA 1
ATOM 723 C C . TRP A 1 90 ? -5.078 0.189 3.001 1.00 96.75 90 TRP A C 1
ATOM 725 O O . TRP A 1 90 ? -4.951 -0.691 2.153 1.00 96.75 90 TRP A O 1
ATOM 735 N N . GLY A 1 91 ? -5.203 -0.075 4.304 1.00 97.56 91 GLY A N 1
ATOM 736 C CA . GLY A 1 91 ? -5.157 -1.418 4.870 1.00 97.56 91 GLY A CA 1
ATOM 737 C C . GLY A 1 91 ? -6.257 -2.300 4.301 1.00 97.56 91 GLY A C 1
ATOM 738 O O . GLY A 1 91 ? -5.957 -3.343 3.734 1.00 97.56 91 GLY A O 1
ATOM 739 N N . LEU A 1 92 ? -7.509 -1.844 4.366 1.00 97.38 92 LEU A N 1
ATOM 740 C CA . LEU A 1 92 ? -8.661 -2.572 3.834 1.00 97.38 92 LEU A CA 1
ATOM 741 C C . LEU A 1 92 ? -8.538 -2.796 2.322 1.00 97.38 92 LEU A C 1
ATOM 743 O O . LEU A 1 92 ? -8.696 -3.912 1.856 1.00 97.38 92 LEU A O 1
ATOM 747 N N . GLU A 1 93 ? -8.149 -1.792 1.540 1.00 95.81 93 GLU A N 1
ATOM 748 C CA . GLU A 1 93 ? -7.970 -1.992 0.097 1.00 95.81 93 GLU A CA 1
ATOM 749 C C . GLU A 1 93 ? -6.937 -3.080 -0.247 1.00 95.81 93 GLU A C 1
ATOM 751 O O . GLU A 1 93 ? -7.128 -3.851 -1.191 1.00 95.81 93 GLU A O 1
ATOM 756 N N . ASN A 1 94 ? -5.823 -3.114 0.487 1.00 95.56 94 ASN A N 1
ATOM 757 C CA . ASN A 1 94 ? -4.695 -3.989 0.175 1.00 95.56 94 ASN A CA 1
ATOM 758 C C . ASN A 1 94 ? -4.761 -5.333 0.909 1.00 95.56 94 ASN A C 1
ATOM 760 O O . ASN A 1 94 ? -3.988 -6.230 0.574 1.00 95.56 94 ASN A O 1
ATOM 764 N N . LEU A 1 95 ? -5.678 -5.503 1.865 1.00 95.81 95 LEU A N 1
ATOM 765 C CA . LEU A 1 95 ? -5.767 -6.690 2.713 1.00 95.81 95 LEU A CA 1
ATOM 766 C C . LEU A 1 95 ? -5.876 -8.007 1.931 1.00 95.81 95 LEU A C 1
ATOM 768 O O . LEU A 1 95 ? -5.048 -8.892 2.181 1.00 95.81 95 LEU A O 1
ATOM 772 N N . PRO A 1 96 ? -6.796 -8.149 0.954 1.00 93.19 96 PRO A N 1
ATOM 773 C CA . PRO A 1 96 ? -6.933 -9.400 0.206 1.00 93.19 96 PRO A CA 1
ATOM 774 C C . PRO A 1 96 ? -5.665 -9.719 -0.586 1.00 93.19 96 PRO A C 1
ATOM 776 O O . PRO A 1 96 ? -5.208 -10.862 -0.642 1.00 93.19 96 PRO A O 1
ATOM 779 N N . LEU A 1 97 ? -5.051 -8.678 -1.156 1.00 91.44 97 LEU A N 1
ATOM 780 C CA . LEU A 1 97 ? -3.849 -8.803 -1.960 1.00 91.44 97 LEU A CA 1
ATOM 781 C C . LEU A 1 97 ? -2.646 -9.215 -1.106 1.00 91.44 97 LEU A C 1
ATOM 783 O O . LEU A 1 97 ? -2.004 -10.204 -1.446 1.00 91.44 97 LEU A O 1
ATOM 787 N N . VAL A 1 98 ? -2.365 -8.518 0.004 1.00 92.50 98 VAL A N 1
ATOM 788 C CA . VAL A 1 98 ? -1.225 -8.821 0.891 1.00 92.50 98 VAL A CA 1
ATOM 789 C C . VAL A 1 98 ? -1.335 -10.233 1.462 1.00 92.50 98 VAL A C 1
ATOM 791 O O . VAL A 1 98 ? -0.388 -11.009 1.337 1.00 92.50 98 VAL A O 1
ATOM 794 N N . ARG A 1 99 ? -2.498 -10.609 2.013 1.00 91.44 99 ARG A N 1
ATOM 795 C CA . ARG A 1 99 ? -2.726 -11.965 2.548 1.00 91.44 99 ARG A CA 1
ATOM 796 C C . ARG A 1 99 ? -2.627 -13.043 1.468 1.00 91.44 99 ARG A C 1
ATOM 798 O O . ARG A 1 99 ? -2.262 -14.184 1.745 1.00 91.44 99 ARG A O 1
ATOM 805 N N . GLY A 1 100 ? -2.964 -12.698 0.229 1.00 89.50 100 GLY A N 1
ATOM 806 C CA . GLY A 1 100 ? -2.889 -13.598 -0.911 1.00 89.50 100 GLY A CA 1
ATOM 807 C C . GLY A 1 100 ? -1.505 -13.726 -1.554 1.00 89.50 100 GLY A C 1
ATOM 808 O O . GLY A 1 100 ? -1.267 -14.737 -2.214 1.00 89.50 100 GLY A O 1
ATOM 809 N N . LEU A 1 101 ? -0.565 -12.793 -1.334 1.00 87.50 101 LEU A N 1
ATOM 810 C CA . LEU A 1 101 ? 0.767 -12.809 -1.969 1.00 87.50 101 LEU A CA 1
ATOM 811 C C . LEU A 1 101 ? 1.479 -14.176 -1.906 1.00 87.50 101 LEU A C 1
ATOM 813 O O . LEU A 1 101 ? 1.978 -14.619 -2.944 1.00 87.50 101 LEU A O 1
ATOM 817 N N . PRO A 1 102 ? 1.492 -14.915 -0.772 1.00 85.94 102 PRO A N 1
ATOM 818 C CA . PRO A 1 102 ? 2.130 -16.233 -0.718 1.00 85.94 102 PRO A CA 1
ATOM 819 C C . PRO A 1 102 ? 1.526 -17.265 -1.683 1.00 85.94 102 PRO A C 1
ATOM 821 O O . PRO A 1 102 ? 2.239 -18.172 -2.122 1.00 85.94 102 PRO A O 1
ATOM 824 N N . ARG A 1 103 ? 0.233 -17.121 -2.013 1.00 86.50 103 ARG A N 1
ATOM 825 C CA . ARG A 1 103 ? -0.532 -17.969 -2.944 1.00 86.50 103 ARG A CA 1
ATOM 826 C C . ARG A 1 103 ? -0.378 -17.503 -4.398 1.00 86.50 103 ARG A C 1
ATOM 828 O O . ARG A 1 103 ? -0.371 -18.323 -5.314 1.00 86.50 103 ARG A O 1
ATOM 835 N N . TYR A 1 104 ? -0.171 -16.207 -4.631 1.00 85.88 104 TYR A N 1
ATOM 836 C CA . TYR A 1 104 ? -0.062 -15.604 -5.967 1.00 85.88 104 TYR A CA 1
ATOM 837 C C . TYR A 1 104 ? 1.363 -15.643 -6.540 1.00 85.88 104 TYR A C 1
ATOM 839 O O . TYR A 1 104 ? 1.890 -14.644 -7.029 1.00 85.88 104 TYR A O 1
ATOM 847 N N . ARG A 1 105 ? 1.998 -16.822 -6.526 1.00 80.00 105 ARG A N 1
ATOM 848 C CA . ARG A 1 105 ? 3.370 -17.026 -7.045 1.00 80.00 105 ARG A CA 1
ATOM 849 C C . ARG A 1 105 ? 3.518 -16.773 -8.548 1.00 80.00 105 ARG A C 1
ATOM 851 O O . ARG A 1 105 ? 4.623 -16.566 -9.029 1.00 80.00 105 ARG A O 1
ATOM 858 N N . HIS A 1 106 ? 2.404 -16.794 -9.272 1.00 83.69 106 HIS A N 1
ATOM 859 C CA . HIS A 1 106 ? 2.325 -16.535 -10.708 1.00 83.69 106 HIS A CA 1
ATOM 860 C C . HIS A 1 106 ? 2.013 -15.064 -11.038 1.00 83.69 106 HIS A C 1
ATOM 862 O O . HIS A 1 106 ? 1.850 -14.718 -12.207 1.00 83.69 106 HIS A O 1
ATOM 868 N N . TRP A 1 107 ? 1.879 -14.199 -10.028 1.00 90.88 107 TRP A N 1
ATOM 869 C CA . TRP A 1 107 ? 1.778 -12.749 -10.209 1.00 90.88 107 TRP A CA 1
ATOM 870 C C . TRP A 1 107 ? 3.149 -12.125 -9.993 1.00 90.88 107 TRP A C 1
ATOM 872 O O . TRP A 1 107 ? 4.003 -12.715 -9.338 1.00 90.88 107 TRP A O 1
ATOM 882 N N . SER A 1 108 ? 3.349 -10.915 -10.498 1.00 93.06 108 SER A N 1
ATOM 883 C CA . SER A 1 108 ? 4.469 -10.088 -10.065 1.00 93.06 108 SER A CA 1
ATOM 884 C C . SER A 1 108 ? 4.005 -9.130 -8.988 1.00 93.06 108 SER A C 1
ATOM 886 O O . SER A 1 108 ? 2.986 -8.460 -9.147 1.00 93.06 108 SER A O 1
ATOM 888 N N . PHE A 1 109 ? 4.774 -9.023 -7.917 1.00 93.88 109 PHE A N 1
ATOM 889 C CA . PHE A 1 109 ? 4.609 -7.980 -6.917 1.00 93.88 109 PHE A CA 1
ATOM 890 C C . PHE A 1 109 ? 5.736 -6.973 -7.068 1.00 93.88 109 PHE A C 1
ATOM 892 O O . PHE A 1 109 ? 6.897 -7.344 -7.225 1.00 93.88 109 PHE A O 1
ATOM 899 N N . VAL A 1 110 ? 5.396 -5.697 -6.994 1.00 94.69 110 VAL A N 1
ATOM 900 C CA . VAL A 1 110 ? 6.336 -4.594 -7.110 1.00 94.69 110 VAL A CA 1
ATOM 901 C C . VAL A 1 110 ? 5.970 -3.557 -6.068 1.00 94.69 110 VAL A C 1
ATOM 903 O O . VAL A 1 110 ? 4.823 -3.123 -5.983 1.00 94.69 110 VAL A O 1
ATOM 906 N N . SER A 1 111 ? 6.946 -3.112 -5.291 1.00 94.81 111 SER A N 1
ATOM 907 C CA . SER A 1 111 ? 6.779 -1.920 -4.471 1.00 94.81 111 SER A CA 1
ATOM 908 C C . SER A 1 111 ? 7.243 -0.674 -5.224 1.00 94.81 111 SER A C 1
ATOM 910 O O . SER A 1 111 ? 8.176 -0.709 -6.029 1.00 94.81 111 SER A O 1
ATOM 912 N N . TYR A 1 112 ? 6.606 0.460 -4.955 1.00 93.19 112 TYR A N 1
ATOM 913 C CA . TYR A 1 112 ? 7.065 1.763 -5.422 1.00 93.19 112 TYR A CA 1
ATOM 914 C C . TYR A 1 112 ? 8.500 2.006 -4.952 1.00 93.19 112 TYR A C 1
ATOM 916 O O . TYR A 1 112 ? 9.315 2.546 -5.691 1.00 93.19 112 TYR A O 1
ATOM 924 N N . GLU A 1 113 ? 8.825 1.552 -3.745 1.00 93.50 113 GLU A N 1
ATOM 925 C CA . GLU A 1 113 ? 10.158 1.658 -3.177 1.00 93.50 113 GLU A CA 1
ATOM 926 C C . GLU A 1 113 ? 11.200 0.920 -4.031 1.00 93.50 113 GLU A C 1
ATOM 928 O O . GLU A 1 113 ? 12.254 1.487 -4.312 1.00 93.50 113 GLU A O 1
ATOM 933 N N . ALA A 1 114 ? 10.881 -0.277 -4.540 1.00 92.38 114 ALA A N 1
ATOM 934 C CA . ALA A 1 114 ? 11.732 -0.993 -5.493 1.00 92.38 114 ALA A CA 1
ATOM 935 C C . ALA A 1 114 ? 11.963 -0.196 -6.783 1.00 92.38 114 ALA A C 1
ATOM 937 O O . ALA A 1 114 ? 13.097 -0.105 -7.246 1.00 92.38 114 ALA A O 1
ATOM 938 N N . MET A 1 115 ? 10.915 0.436 -7.326 1.00 88.81 115 MET A N 1
ATOM 939 C CA . MET A 1 115 ? 11.042 1.289 -8.514 1.00 88.81 115 MET A CA 1
ATOM 940 C C . MET A 1 115 ? 11.957 2.496 -8.277 1.00 88.81 115 MET A C 1
ATOM 942 O O . MET A 1 115 ? 12.608 2.950 -9.210 1.00 88.81 115 MET A O 1
ATOM 946 N N . VAL A 1 116 ? 11.995 3.051 -7.062 1.00 86.00 116 VAL A N 1
ATOM 947 C CA . VAL A 1 116 ? 12.893 4.174 -6.742 1.00 86.00 116 VAL A CA 1
ATOM 948 C C . VAL A 1 116 ? 14.321 3.687 -6.470 1.00 86.00 116 VAL A C 1
ATOM 950 O O . VAL A 1 116 ? 15.272 4.385 -6.818 1.00 86.00 116 VAL A O 1
ATOM 953 N N . LEU A 1 117 ? 14.483 2.520 -5.841 1.00 87.50 117 LEU A N 1
ATOM 954 C CA . LEU A 1 117 ? 15.789 1.957 -5.484 1.00 87.50 117 LEU A CA 1
ATOM 955 C C . LEU A 1 117 ? 16.564 1.447 -6.697 1.00 87.50 117 LEU A C 1
ATOM 957 O O . LEU A 1 117 ? 17.740 1.774 -6.831 1.00 87.50 117 LEU A O 1
ATOM 961 N N . ASP A 1 118 ? 15.914 0.669 -7.562 1.00 87.94 118 ASP A N 1
ATOM 962 C CA . ASP A 1 118 ? 16.551 0.044 -8.721 1.00 87.94 118 ASP A CA 1
ATOM 963 C C . ASP A 1 118 ? 15.527 -0.213 -9.840 1.00 87.94 118 ASP A C 1
ATOM 965 O O . ASP A 1 118 ? 15.073 -1.334 -10.089 1.00 87.94 118 ASP A O 1
ATOM 969 N N . ALA A 1 119 ? 15.119 0.876 -10.500 1.00 86.69 119 ALA A N 1
ATOM 970 C CA . ALA A 1 119 ? 14.196 0.836 -11.631 1.00 86.69 119 ALA A CA 1
ATOM 971 C C . ALA A 1 119 ? 14.697 -0.070 -12.765 1.00 86.69 119 ALA A C 1
ATOM 973 O O . ALA A 1 119 ? 13.898 -0.768 -13.390 1.00 86.69 119 ALA A O 1
ATOM 974 N N . ASP A 1 120 ? 16.004 -0.049 -13.029 1.00 87.25 120 ASP A N 1
ATOM 975 C CA . ASP A 1 120 ? 16.610 -0.746 -14.157 1.00 87.25 120 ASP A CA 1
ATOM 976 C C . ASP A 1 120 ? 16.517 -2.257 -13.954 1.00 87.25 120 ASP A C 1
ATOM 978 O O . ASP A 1 120 ? 15.983 -2.949 -14.825 1.00 87.25 120 ASP A O 1
ATOM 982 N N . ALA A 1 121 ? 16.962 -2.777 -12.803 1.00 89.81 121 ALA A N 1
ATOM 983 C CA . ALA A 1 121 ? 16.886 -4.210 -12.518 1.00 89.81 121 ALA A CA 1
ATOM 984 C C . ALA A 1 121 ? 15.436 -4.715 -12.511 1.00 89.81 121 ALA A C 1
ATOM 986 O O . ALA A 1 121 ? 15.124 -5.745 -13.113 1.00 89.81 121 ALA A O 1
ATOM 987 N N . LEU A 1 122 ? 14.530 -3.954 -11.890 1.00 91.19 122 LEU A N 1
ATOM 988 C CA . LEU A 1 122 ? 13.109 -4.284 -11.837 1.00 91.19 122 LEU A CA 1
ATOM 989 C C . LEU A 1 122 ? 12.474 -4.351 -13.235 1.00 91.19 122 LEU A C 1
ATOM 991 O O . LEU A 1 122 ? 11.730 -5.286 -13.535 1.00 91.19 122 LEU A O 1
ATOM 995 N N . LEU A 1 123 ? 12.743 -3.366 -14.097 1.00 90.19 123 LEU A N 1
ATOM 996 C CA . LEU A 1 123 ? 12.174 -3.324 -15.443 1.00 90.19 123 LEU A CA 1
ATOM 997 C C . LEU A 1 123 ? 12.709 -4.446 -16.330 1.00 90.19 123 LEU A C 1
ATOM 999 O O . LEU A 1 123 ? 11.932 -4.999 -17.105 1.00 90.19 123 LEU A O 1
ATOM 1003 N N . HIS A 1 124 ? 13.986 -4.816 -16.203 1.00 89.38 124 HIS A N 1
ATOM 1004 C CA . HIS A 1 124 ? 14.529 -5.976 -16.913 1.00 89.38 124 HIS A CA 1
ATOM 1005 C C . HIS A 1 124 ? 13.851 -7.273 -16.456 1.00 89.38 124 HIS A C 1
ATOM 1007 O O . HIS A 1 124 ? 13.397 -8.040 -17.303 1.00 89.38 124 HIS A O 1
ATOM 1013 N N . ALA A 1 125 ? 13.682 -7.476 -15.145 1.00 90.75 125 ALA A N 1
ATOM 1014 C CA . ALA A 1 125 ? 13.005 -8.660 -14.613 1.00 90.75 125 ALA A CA 1
ATOM 1015 C C . ALA A 1 125 ? 11.538 -8.759 -15.073 1.00 90.75 125 ALA A C 1
ATOM 1017 O O . ALA A 1 125 ? 11.066 -9.833 -15.454 1.00 90.75 125 ALA A O 1
ATOM 1018 N N . LEU A 1 126 ? 10.808 -7.637 -15.087 1.00 90.75 126 LEU A N 1
ATOM 1019 C CA . LEU A 1 126 ? 9.443 -7.585 -15.618 1.00 90.75 126 LEU A CA 1
ATOM 1020 C C . LEU A 1 126 ? 9.411 -7.817 -17.132 1.00 90.75 126 LEU A C 1
ATOM 1022 O O . LEU A 1 126 ? 8.546 -8.544 -17.613 1.00 90.75 126 LEU A O 1
ATOM 1026 N N . ALA A 1 127 ? 10.335 -7.226 -17.889 1.00 89.88 127 ALA A N 1
ATOM 1027 C CA . ALA A 1 127 ? 10.381 -7.420 -19.332 1.00 89.88 127 ALA A CA 1
ATOM 1028 C C . ALA A 1 127 ? 10.612 -8.890 -19.689 1.00 89.88 127 ALA A C 1
ATOM 1030 O O . ALA A 1 127 ? 9.903 -9.428 -20.532 1.00 89.88 127 ALA A O 1
ATOM 1031 N N . GLU A 1 128 ? 11.531 -9.553 -18.991 1.00 89.06 128 GLU A N 1
ATOM 1032 C CA . GLU A 1 128 ? 11.804 -10.975 -19.176 1.00 89.06 128 GLU A CA 1
ATOM 1033 C C . GLU A 1 128 ? 10.605 -11.854 -18.782 1.00 89.06 128 GLU A C 1
ATOM 1035 O O . GLU A 1 128 ? 10.201 -12.729 -19.546 1.00 89.06 128 GLU A O 1
ATOM 1040 N N . SER A 1 129 ? 9.985 -11.595 -17.625 1.00 88.44 129 SER A N 1
ATOM 1041 C CA . SER A 1 129 ? 8.900 -12.444 -17.097 1.00 88.44 129 SER A CA 1
ATOM 1042 C C . SER A 1 129 ? 7.627 -12.406 -17.956 1.00 88.44 129 SER A C 1
ATOM 1044 O O . SER A 1 129 ? 6.885 -13.390 -18.026 1.00 88.44 129 SER A O 1
ATOM 1046 N N . PHE A 1 130 ? 7.365 -11.267 -18.606 1.00 86.88 130 PHE A N 1
ATOM 1047 C CA . PHE A 1 130 ? 6.166 -11.029 -19.418 1.00 86.88 130 PHE A CA 1
ATOM 1048 C C . PHE A 1 130 ? 6.451 -10.982 -20.926 1.00 86.88 130 PHE A C 1
ATOM 1050 O O . PHE A 1 130 ? 5.544 -10.645 -21.686 1.00 86.88 130 PHE A O 1
ATOM 1057 N N . ASP A 1 131 ? 7.680 -11.295 -21.351 1.00 87.06 131 ASP A N 1
ATOM 1058 C CA . ASP A 1 131 ? 8.127 -11.213 -22.750 1.00 87.06 131 ASP A CA 1
ATOM 1059 C C . ASP A 1 131 ? 7.807 -9.844 -23.389 1.00 87.06 131 ASP A C 1
ATOM 1061 O O . ASP A 1 131 ? 7.272 -9.729 -24.495 1.00 87.06 131 ASP A O 1
ATOM 1065 N N . LEU A 1 132 ? 8.055 -8.765 -22.634 1.00 87.12 132 LEU A N 1
ATOM 1066 C CA . LEU A 1 132 ? 7.765 -7.411 -23.098 1.00 87.12 132 LEU A CA 1
ATOM 1067 C C . LEU A 1 132 ? 8.856 -6.945 -24.064 1.00 87.12 132 LEU A C 1
ATOM 1069 O O . LEU A 1 132 ? 10.044 -7.018 -23.737 1.00 87.12 132 LEU A O 1
ATOM 1073 N N . PRO A 1 133 ? 8.477 -6.371 -25.216 1.00 83.19 133 PRO A N 1
ATOM 1074 C CA . PRO A 1 133 ? 9.455 -5.833 -26.141 1.00 83.19 133 PRO A CA 1
ATOM 1075 C C . PRO A 1 133 ? 10.116 -4.576 -25.562 1.00 83.19 133 PRO A C 1
ATOM 1077 O O . PRO A 1 133 ? 9.453 -3.731 -24.956 1.00 83.19 133 PRO A O 1
ATOM 1080 N N . ASP A 1 134 ? 11.409 -4.416 -25.848 1.00 83.69 134 ASP A N 1
ATOM 1081 C CA . ASP A 1 134 ? 12.148 -3.155 -25.696 1.00 83.69 134 ASP A CA 1
ATOM 1082 C C . ASP A 1 134 ? 12.214 -2.612 -24.248 1.00 83.69 134 ASP A C 1
ATOM 1084 O O . ASP A 1 134 ? 11.724 -1.525 -23.918 1.00 83.69 134 ASP A O 1
ATOM 1088 N N . ALA A 1 135 ? 12.873 -3.378 -23.369 1.00 82.75 135 ALA A N 1
ATOM 1089 C CA . ALA A 1 135 ? 13.170 -2.977 -21.989 1.00 82.75 135 ALA A CA 1
ATOM 1090 C C . ALA A 1 135 ? 13.933 -1.644 -21.901 1.00 82.75 135 ALA A C 1
ATOM 1092 O O . ALA A 1 135 ? 13.650 -0.823 -21.026 1.00 82.75 135 ALA A O 1
ATOM 1093 N N . ALA A 1 136 ? 14.837 -1.387 -22.851 1.00 81.19 136 ALA A N 1
ATOM 1094 C CA . ALA A 1 136 ? 15.624 -0.160 -22.909 1.00 81.19 136 ALA A CA 1
ATOM 1095 C C . ALA A 1 136 ? 14.737 1.089 -23.031 1.00 81.19 136 ALA A C 1
ATOM 1097 O O . ALA A 1 136 ? 14.946 2.080 -22.325 1.00 81.19 136 ALA A O 1
ATOM 1098 N N . ARG A 1 137 ? 13.692 1.042 -23.867 1.00 84.31 137 ARG A N 1
ATOM 1099 C CA . ARG A 1 137 ? 12.730 2.146 -23.978 1.00 84.31 137 ARG A CA 1
ATOM 1100 C C . ARG A 1 137 ? 11.895 2.330 -22.715 1.00 84.31 137 ARG A C 1
ATOM 1102 O O . ARG A 1 137 ? 11.601 3.470 -22.360 1.00 84.31 137 ARG A O 1
ATOM 1109 N N . MET A 1 138 ? 11.523 1.252 -22.019 1.00 83.38 138 MET A N 1
ATOM 1110 C CA . MET A 1 138 ? 10.806 1.356 -20.738 1.00 83.38 138 MET A CA 1
ATOM 1111 C C . MET A 1 138 ? 11.658 2.066 -19.677 1.00 83.38 138 MET A C 1
ATOM 1113 O O . MET A 1 138 ? 11.172 2.988 -19.017 1.00 83.38 138 MET A O 1
ATOM 1117 N N . VAL A 1 139 ? 12.942 1.706 -19.586 1.00 77.56 139 VAL A N 1
ATOM 1118 C CA . VAL A 1 139 ? 13.923 2.356 -18.702 1.00 77.56 139 VAL A CA 1
ATOM 1119 C C . VAL A 1 139 ? 14.085 3.838 -19.053 1.00 77.56 139 VAL A C 1
ATOM 1121 O O . VAL A 1 139 ? 14.054 4.694 -18.172 1.00 77.56 139 VAL A O 1
ATOM 1124 N N . ALA A 1 140 ? 14.153 4.190 -20.339 1.00 77.94 140 ALA A N 1
ATOM 1125 C CA . ALA A 1 140 ? 14.284 5.587 -20.758 1.00 77.94 140 ALA A CA 1
ATOM 1126 C C . ALA A 1 140 ? 13.096 6.479 -20.329 1.00 77.94 140 ALA A C 1
ATOM 1128 O O . ALA A 1 140 ? 13.260 7.687 -20.135 1.00 77.94 140 ALA A O 1
ATOM 1129 N N . VAL A 1 141 ? 11.897 5.906 -20.168 1.00 77.94 141 VAL A N 1
ATOM 1130 C CA . VAL A 1 141 ? 10.677 6.645 -19.798 1.00 77.94 141 VAL A CA 1
ATOM 1131 C C . VAL A 1 141 ? 10.512 6.778 -18.281 1.00 77.94 141 VAL A C 1
ATOM 1133 O O . VAL A 1 141 ? 9.962 7.781 -17.827 1.00 77.94 141 VAL A O 1
ATOM 1136 N N . ILE A 1 142 ? 11.002 5.831 -17.473 1.00 71.12 142 ILE A N 1
ATOM 1137 C CA . ILE A 1 142 ? 10.751 5.821 -16.017 1.00 71.12 142 ILE A CA 1
ATOM 1138 C C . ILE A 1 142 ? 11.388 7.008 -15.276 1.00 71.12 142 ILE A C 1
ATOM 1140 O O . ILE A 1 142 ? 10.869 7.458 -14.255 1.00 71.12 142 ILE A O 1
ATOM 1144 N N . GLY A 1 143 ? 12.458 7.585 -15.834 1.00 61.06 143 GLY A N 1
ATOM 1145 C CA . GLY A 1 143 ? 13.081 8.812 -15.329 1.00 61.06 143 GLY A CA 1
ATOM 1146 C C . GLY A 1 143 ? 12.227 10.077 -15.510 1.00 61.06 143 GLY A C 1
ATOM 1147 O O . GLY A 1 143 ? 12.577 11.141 -14.991 1.00 61.06 143 GLY A O 1
ATOM 1148 N N . GLN A 1 144 ? 11.105 9.994 -16.233 1.00 60.56 144 GLN A N 1
ATOM 1149 C CA . GLN A 1 144 ? 10.170 11.098 -16.421 1.00 60.56 144 GLN A CA 1
ATOM 1150 C C . GLN A 1 144 ? 9.065 11.038 -15.359 1.00 60.56 144 GLN A C 1
ATOM 1152 O O . GLN A 1 144 ? 8.279 10.096 -15.293 1.00 60.56 144 GLN A O 1
ATOM 1157 N N . ALA A 1 145 ? 8.983 12.069 -14.513 1.00 52.06 145 ALA A N 1
ATOM 1158 C CA . ALA A 1 145 ? 7.950 12.152 -13.483 1.00 52.06 145 ALA A CA 1
ATOM 1159 C C . ALA A 1 145 ? 6.533 12.050 -14.088 1.00 52.06 145 ALA A C 1
ATOM 1161 O O . ALA A 1 145 ? 6.217 12.714 -15.077 1.00 52.06 145 ALA A O 1
ATOM 1162 N N . SER A 1 146 ? 5.660 11.254 -13.458 1.00 47.97 146 SER A N 1
ATOM 1163 C CA . SER A 1 146 ? 4.247 11.133 -13.845 1.00 47.97 146 SER A CA 1
ATOM 1164 C C . SER A 1 146 ? 3.553 12.503 -13.900 1.00 47.97 146 SER A C 1
ATOM 1166 O O . SER A 1 146 ? 3.617 13.280 -12.944 1.00 47.97 146 SER A O 1
ATOM 1168 N N . ARG A 1 147 ? 2.797 12.761 -14.980 1.00 43.97 147 ARG A N 1
ATOM 1169 C CA . ARG A 1 147 ? 1.973 13.976 -15.177 1.00 43.97 147 ARG A CA 1
ATOM 1170 C C . ARG A 1 147 ? 0.893 14.170 -14.093 1.00 43.97 147 ARG A C 1
ATOM 1172 O O . ARG A 1 147 ? 0.337 15.259 -13.996 1.00 43.97 147 ARG A O 1
ATOM 1179 N N . SER A 1 148 ? 0.591 13.150 -13.281 1.00 39.41 148 SER A N 1
ATOM 1180 C CA . SER A 1 148 ? -0.493 13.160 -12.283 1.00 39.41 148 SER A CA 1
ATOM 1181 C C . SER A 1 148 ? -0.120 13.748 -10.913 1.00 39.41 148 SER A C 1
ATOM 1183 O O . SER A 1 148 ? -0.906 13.645 -9.977 1.00 39.41 148 SER A O 1
ATOM 1185 N N . VAL A 1 149 ? 1.054 14.365 -10.762 1.00 40.41 149 VAL A N 1
ATOM 1186 C CA . VAL A 1 149 ? 1.463 15.021 -9.513 1.00 40.41 149 VAL A CA 1
ATOM 1187 C C . VAL A 1 149 ? 1.434 16.538 -9.696 1.00 40.41 149 VAL A C 1
ATOM 1189 O O . VAL A 1 149 ? 2.445 17.161 -10.010 1.00 40.41 149 VAL A O 1
ATOM 1192 N N . ARG A 1 150 ? 0.273 17.153 -9.470 1.00 36.69 150 ARG A N 1
ATOM 1193 C CA . ARG A 1 150 ? 0.194 18.594 -9.195 1.00 36.69 150 ARG A CA 1
ATOM 1194 C C . ARG A 1 150 ? 0.408 18.782 -7.691 1.00 36.69 150 ARG A C 1
ATOM 1196 O O . ARG A 1 150 ? -0.380 18.258 -6.916 1.00 36.69 150 ARG A O 1
ATOM 1203 N N . GLY A 1 151 ? 1.475 19.472 -7.274 1.00 42.16 151 GLY A N 1
ATOM 1204 C CA . GLY A 1 151 ? 1.580 19.978 -5.893 1.00 42.16 151 GLY A CA 1
ATOM 1205 C C . GLY A 1 151 ? 2.899 19.774 -5.138 1.00 42.16 151 GLY A C 1
ATOM 1206 O O . GLY A 1 151 ? 3.058 20.375 -4.085 1.00 42.16 151 GLY A O 1
ATOM 1207 N N . LEU A 1 152 ? 3.867 19.000 -5.644 1.00 43.78 152 LEU A N 1
ATOM 1208 C CA . LEU A 1 152 ? 5.273 19.213 -5.255 1.00 43.78 152 LEU A CA 1
ATOM 1209 C C . LEU A 1 152 ? 5.944 20.007 -6.368 1.00 43.78 152 LEU A C 1
ATOM 1211 O O . LEU A 1 152 ? 5.610 19.792 -7.538 1.00 43.78 152 LEU A O 1
ATOM 1215 N N . SER A 1 153 ? 6.852 20.928 -6.025 1.00 42.41 153 SER A N 1
ATOM 1216 C CA . SER A 1 153 ? 7.609 21.628 -7.054 1.00 42.41 153 SER A CA 1
ATOM 1217 C C . SER A 1 153 ? 8.289 20.553 -7.906 1.00 42.41 153 SER A C 1
ATOM 1219 O O . SER A 1 153 ? 9.022 19.686 -7.421 1.00 42.41 153 SER A O 1
ATOM 1221 N N . VAL A 1 154 ? 7.945 20.529 -9.192 1.00 52.03 154 VAL A N 1
ATOM 1222 C CA . VAL A 1 154 ? 8.478 19.560 -10.155 1.00 52.03 154 VAL A CA 1
ATOM 1223 C C . VAL A 1 154 ? 10.013 19.584 -10.113 1.00 52.03 154 VAL A C 1
ATOM 1225 O O . VAL A 1 154 ? 10.647 18.546 -10.276 1.00 52.03 154 VAL A O 1
ATOM 1228 N N . ALA A 1 155 ? 10.591 20.740 -9.774 1.00 48.06 155 ALA A N 1
ATOM 1229 C CA . ALA A 1 155 ? 12.013 20.971 -9.585 1.00 48.06 155 ALA A CA 1
ATOM 1230 C C . ALA A 1 155 ? 12.648 20.154 -8.443 1.00 48.06 155 ALA A C 1
ATOM 1232 O O . ALA A 1 155 ? 13.687 19.546 -8.673 1.00 48.06 155 ALA A O 1
ATOM 1233 N N . GLU A 1 156 ? 12.055 20.075 -7.247 1.00 51.41 156 GLU A N 1
ATOM 1234 C CA . GLU A 1 156 ? 12.674 19.373 -6.104 1.00 51.41 156 GLU A CA 1
ATOM 1235 C C . GLU A 1 156 ? 12.638 17.849 -6.262 1.00 51.41 156 GLU A C 1
ATOM 1237 O O . GLU A 1 156 ? 13.639 17.180 -6.006 1.00 51.41 156 GLU A O 1
ATOM 1242 N N . ARG A 1 157 ? 11.527 17.284 -6.760 1.00 53.97 157 ARG A N 1
ATOM 1243 C CA . ARG A 1 157 ? 11.465 15.841 -7.068 1.00 53.97 157 ARG A CA 1
ATOM 1244 C C . ARG A 1 157 ? 12.373 15.474 -8.231 1.00 53.97 157 ARG A C 1
ATOM 1246 O O . ARG A 1 157 ? 13.064 14.465 -8.155 1.00 53.97 157 ARG A O 1
ATOM 1253 N N . GLN A 1 158 ? 12.392 16.280 -9.296 1.00 53.53 158 GLN A N 1
ATOM 1254 C CA . GLN A 1 158 ? 13.308 16.043 -10.410 1.00 53.53 158 GLN A CA 1
ATOM 1255 C C . GLN A 1 158 ? 14.765 16.195 -9.971 1.00 53.53 158 GLN A C 1
ATOM 1257 O O . GLN A 1 158 ? 15.597 15.420 -10.422 1.00 53.53 158 GLN A O 1
ATOM 1262 N N . ALA A 1 159 ? 15.084 17.132 -9.075 1.00 53.38 159 ALA A N 1
ATOM 1263 C CA . ALA A 1 159 ? 16.423 17.270 -8.518 1.00 53.38 159 ALA A CA 1
ATOM 1264 C C . ALA A 1 159 ? 16.808 16.070 -7.643 1.00 53.38 159 ALA A C 1
ATOM 1266 O O . ALA A 1 159 ? 17.918 15.579 -7.790 1.00 53.38 159 ALA A O 1
ATOM 1267 N N . ALA A 1 160 ? 15.914 15.553 -6.794 1.00 54.03 160 ALA A N 1
ATOM 1268 C CA . ALA A 1 160 ? 16.186 14.378 -5.960 1.00 54.03 160 ALA A CA 1
ATOM 1269 C C . ALA A 1 160 ? 16.355 13.088 -6.787 1.00 54.03 160 ALA A C 1
ATOM 1271 O O . ALA A 1 160 ? 17.310 12.346 -6.565 1.00 54.03 160 ALA A O 1
ATOM 1272 N N . ILE A 1 161 ? 15.505 12.874 -7.803 1.00 56.84 161 ILE A N 1
ATOM 1273 C CA . ILE A 1 161 ? 15.643 11.764 -8.766 1.00 56.84 161 ILE A CA 1
ATOM 1274 C C . ILE A 1 161 ? 16.968 11.891 -9.537 1.00 56.84 161 ILE A C 1
ATOM 1276 O O . ILE A 1 161 ? 17.712 10.922 -9.654 1.00 56.84 161 ILE A O 1
ATOM 1280 N N . ARG A 1 162 ? 17.323 13.099 -10.004 1.00 55.34 162 ARG A N 1
ATOM 1281 C CA . ARG A 1 162 ? 18.600 13.352 -10.704 1.00 55.34 162 ARG A CA 1
ATOM 1282 C C . ARG A 1 162 ? 19.826 13.220 -9.795 1.00 55.34 162 ARG A C 1
ATOM 1284 O O . ARG A 1 162 ? 20.888 12.850 -10.280 1.00 55.34 162 ARG A O 1
ATOM 1291 N N . ARG A 1 163 ? 19.698 13.522 -8.499 1.00 57.00 163 ARG A N 1
ATOM 1292 C CA . ARG A 1 163 ? 20.775 13.423 -7.497 1.00 57.00 163 ARG A CA 1
ATOM 1293 C C . ARG A 1 163 ? 20.934 12.018 -6.909 1.00 57.00 163 ARG A C 1
ATOM 1295 O O . ARG A 1 163 ? 21.841 11.830 -6.108 1.00 57.00 163 ARG A O 1
ATOM 1302 N N . ARG A 1 164 ? 20.083 11.052 -7.293 1.00 60.94 164 ARG A N 1
ATOM 1303 C CA . ARG A 1 164 ? 20.015 9.705 -6.691 1.00 60.94 164 ARG A CA 1
ATOM 1304 C C . ARG A 1 164 ? 19.886 9.738 -5.164 1.00 60.94 164 ARG A C 1
ATOM 1306 O O . ARG A 1 164 ? 20.359 8.837 -4.478 1.00 60.94 164 ARG A O 1
ATOM 1313 N N . ASP A 1 165 ? 19.232 10.766 -4.623 1.00 71.00 165 ASP A N 1
ATOM 1314 C CA . ASP A 1 165 ? 18.958 10.840 -3.187 1.00 71.00 165 ASP A CA 1
ATOM 1315 C C . ASP A 1 165 ? 17.694 10.030 -2.868 1.00 71.00 165 ASP A C 1
ATOM 1317 O O . ASP A 1 165 ? 16.624 10.548 -2.534 1.00 71.00 165 ASP A O 1
ATOM 1321 N N . THR A 1 166 ? 17.809 8.718 -3.080 1.00 70.56 166 THR A N 1
ATOM 1322 C CA . THR A 1 166 ? 16.726 7.748 -2.913 1.00 70.56 166 THR A CA 1
ATOM 1323 C C . THR A 1 166 ? 16.184 7.768 -1.486 1.00 70.56 166 THR A C 1
ATOM 1325 O O . THR A 1 166 ? 14.976 7.672 -1.282 1.00 70.56 166 THR A O 1
ATOM 1328 N N . GLN A 1 167 ? 17.058 7.991 -0.503 1.00 70.56 167 GLN A N 1
ATOM 1329 C CA . GLN A 1 167 ? 16.685 8.085 0.907 1.00 70.56 167 GLN A CA 1
ATOM 1330 C C . GLN A 1 167 ? 15.803 9.308 1.177 1.00 70.56 167 GLN A C 1
ATOM 1332 O O . GLN A 1 167 ? 14.757 9.182 1.817 1.00 70.56 167 GLN A O 1
ATOM 1337 N N . ALA A 1 168 ? 16.134 10.477 0.617 1.00 73.94 168 ALA A N 1
ATOM 1338 C CA . ALA A 1 168 ? 15.279 11.651 0.757 1.00 73.94 168 ALA A CA 1
ATOM 1339 C C . ALA A 1 168 ? 13.902 11.479 0.097 1.00 73.94 168 ALA A C 1
ATOM 1341 O O . ALA A 1 168 ? 12.929 12.060 0.584 1.00 73.94 168 ALA A O 1
ATOM 1342 N N . LEU A 1 169 ? 13.800 10.702 -0.989 1.00 75.25 169 LEU A N 1
ATOM 1343 C CA . LEU A 1 169 ? 12.529 10.413 -1.661 1.00 75.25 169 LEU A CA 1
ATOM 1344 C C . LEU A 1 169 ? 11.653 9.462 -0.840 1.00 75.25 169 LEU A C 1
ATOM 1346 O O . LEU A 1 169 ? 10.484 9.780 -0.590 1.00 75.25 169 LEU A O 1
ATOM 1350 N N . LEU A 1 170 ? 12.215 8.331 -0.406 1.00 85.12 170 LEU A N 1
ATOM 1351 C CA . LEU A 1 170 ? 11.487 7.297 0.332 1.00 85.12 170 LEU A CA 1
ATOM 1352 C C . LEU A 1 170 ? 11.103 7.755 1.741 1.00 85.12 170 LEU A C 1
ATOM 1354 O O . LEU A 1 170 ? 9.937 7.642 2.108 1.00 85.12 170 LEU A O 1
ATOM 1358 N N . GLY A 1 171 ? 12.028 8.373 2.477 1.00 84.00 171 GLY A N 1
ATOM 1359 C CA . GLY A 1 171 ? 11.811 8.836 3.852 1.00 84.00 171 GLY A CA 1
ATOM 1360 C C . GLY A 1 171 ? 11.133 10.206 3.969 1.00 84.00 171 GLY A C 1
ATOM 1361 O O . GLY A 1 171 ? 10.943 10.714 5.072 1.00 84.00 171 GLY A O 1
ATOM 1362 N N . SER A 1 172 ? 10.752 10.850 2.858 1.00 86.38 172 SER A N 1
ATOM 1363 C CA . SER A 1 172 ? 10.179 12.211 2.878 1.00 86.38 172 SER A CA 1
ATOM 1364 C C . SER A 1 172 ? 8.930 12.358 3.758 1.00 86.38 172 SER A C 1
ATOM 1366 O O . SER A 1 172 ? 8.682 13.440 4.295 1.00 86.38 172 SER A O 1
ATOM 1368 N N . TRP A 1 173 ? 8.157 11.283 3.928 1.00 90.75 173 TRP A N 1
ATOM 1369 C CA . TRP A 1 173 ? 6.968 11.265 4.776 1.00 90.75 173 TRP A CA 1
ATOM 1370 C C . TRP A 1 173 ? 7.295 11.372 6.269 1.00 90.75 173 TRP A C 1
ATOM 1372 O O . TRP A 1 173 ? 6.494 11.945 7.003 1.00 90.75 173 TRP A O 1
ATOM 1382 N N . ARG A 1 174 ? 8.479 10.923 6.711 1.00 90.81 174 ARG A N 1
ATOM 1383 C CA . ARG A 1 174 ? 8.901 10.978 8.123 1.00 90.81 174 ARG A CA 1
ATOM 1384 C C . ARG A 1 174 ? 8.985 12.397 8.667 1.00 90.81 174 ARG A C 1
ATOM 1386 O O . ARG A 1 174 ? 8.839 12.613 9.856 1.00 90.81 174 ARG A O 1
ATOM 1393 N N . ARG A 1 175 ? 9.193 13.391 7.799 1.00 90.69 175 ARG A N 1
ATOM 1394 C CA . ARG A 1 175 ? 9.215 14.808 8.201 1.00 90.69 175 ARG A CA 1
ATOM 1395 C C . ARG A 1 175 ? 7.825 15.384 8.482 1.00 90.69 175 ARG A C 1
ATOM 1397 O O . ARG A 1 175 ? 7.728 16.544 8.867 1.00 90.69 175 ARG A O 1
ATOM 1404 N N . ARG A 1 176 ? 6.757 14.635 8.196 1.00 91.94 176 ARG A N 1
ATOM 1405 C CA . ARG A 1 176 ? 5.370 15.123 8.230 1.00 91.94 176 ARG A CA 1
ATOM 1406 C C . ARG A 1 176 ? 4.537 14.553 9.368 1.00 91.94 176 ARG A C 1
ATOM 1408 O O . ARG A 1 176 ? 3.419 15.019 9.549 1.00 91.94 176 ARG A O 1
ATOM 1415 N N . ILE A 1 177 ? 5.045 13.545 10.058 1.00 95.06 177 ILE A N 1
ATOM 1416 C CA . ILE A 1 177 ? 4.366 12.878 11.163 1.00 95.06 177 ILE A CA 1
ATOM 1417 C C . ILE A 1 177 ? 5.380 12.642 12.276 1.00 95.06 177 ILE A C 1
ATOM 1419 O O . ILE A 1 177 ? 6.583 12.591 12.008 1.00 95.06 177 ILE A O 1
ATOM 1423 N N . ASP A 1 178 ? 4.908 12.498 13.506 1.00 96.00 178 ASP A N 1
ATOM 1424 C CA . ASP A 1 178 ? 5.766 12.121 14.624 1.00 96.00 178 ASP A CA 1
ATOM 1425 C C . ASP A 1 178 ? 5.779 10.595 14.857 1.00 96.00 178 ASP A C 1
ATOM 1427 O O . ASP A 1 178 ? 5.129 9.812 14.159 1.00 96.00 178 ASP A O 1
ATOM 1431 N N . ILE A 1 179 ? 6.564 10.157 15.844 1.00 96.19 179 ILE A N 1
ATOM 1432 C CA . ILE A 1 179 ? 6.689 8.737 16.208 1.00 96.19 179 ILE A CA 1
ATOM 1433 C C . ILE A 1 179 ? 5.366 8.182 16.762 1.00 96.19 179 ILE A C 1
ATOM 1435 O O . ILE A 1 179 ? 5.072 6.999 16.577 1.00 96.19 179 ILE A O 1
ATOM 1439 N N . ALA A 1 180 ? 4.561 9.005 17.439 1.00 97.00 180 ALA A N 1
ATOM 1440 C CA . ALA A 1 180 ? 3.285 8.571 17.999 1.00 97.00 180 ALA A CA 1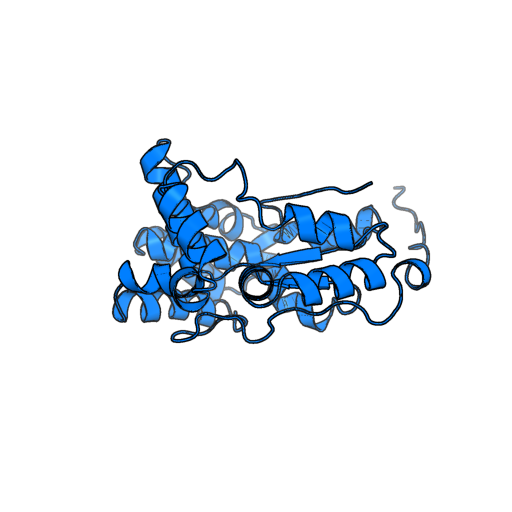
ATOM 1441 C C . ALA A 1 180 ? 2.259 8.313 16.885 1.00 97.00 180 ALA A C 1
ATOM 1443 O O . ALA A 1 180 ? 1.536 7.317 16.935 1.00 97.00 180 ALA A O 1
ATOM 1444 N N . ASP A 1 181 ? 2.248 9.153 15.851 1.00 97.50 181 ASP A N 1
ATOM 1445 C CA . ASP A 1 181 ? 1.478 8.958 14.628 1.00 97.50 181 ASP A CA 1
ATOM 1446 C C . ASP A 1 181 ? 1.900 7.698 13.879 1.00 97.50 181 ASP A C 1
ATOM 1448 O O . ASP A 1 181 ? 1.040 6.900 13.507 1.00 97.50 181 ASP A O 1
ATOM 1452 N N . GLU A 1 182 ? 3.206 7.488 13.687 1.00 97.75 182 GLU A N 1
ATOM 1453 C CA . GLU A 1 182 ? 3.725 6.277 13.045 1.00 97.75 182 GLU A CA 1
ATOM 1454 C C . GLU A 1 182 ? 3.303 5.024 13.825 1.00 97.75 182 GLU A C 1
ATOM 1456 O O . GLU A 1 182 ? 2.751 4.090 13.243 1.00 97.75 182 GLU A O 1
ATOM 1461 N N . THR A 1 183 ? 3.485 5.031 15.147 1.00 97.81 183 THR A N 1
ATOM 1462 C CA . THR A 1 183 ? 3.122 3.911 16.028 1.00 97.81 183 THR A CA 1
ATOM 1463 C C . THR A 1 183 ? 1.629 3.604 15.950 1.00 97.81 183 THR A C 1
ATOM 1465 O O . THR A 1 183 ? 1.238 2.452 15.770 1.00 97.81 183 THR A O 1
ATOM 1468 N N . ARG A 1 184 ? 0.778 4.631 16.038 1.00 97.88 184 ARG A N 1
ATOM 1469 C CA . ARG A 1 184 ? -0.679 4.471 15.976 1.00 97.88 184 ARG A CA 1
ATOM 1470 C C . ARG A 1 184 ? -1.133 3.948 14.614 1.00 97.88 184 ARG A C 1
ATOM 1472 O O . ARG A 1 184 ? -1.911 2.999 14.557 1.00 97.88 184 ARG A O 1
ATOM 1479 N N . ALA A 1 185 ? -0.617 4.521 13.529 1.00 98.12 185 ALA A N 1
ATOM 1480 C CA . ALA A 1 185 ? -0.941 4.102 12.172 1.00 98.12 185 ALA A CA 1
ATOM 1481 C C . ALA A 1 185 ? -0.533 2.648 11.901 1.00 98.12 185 ALA A C 1
ATOM 1483 O O . ALA A 1 185 ? -1.323 1.874 11.362 1.00 98.12 185 ALA A O 1
ATOM 1484 N N . PHE A 1 186 ? 0.675 2.246 12.300 1.00 98.25 186 PHE A N 1
ATOM 1485 C CA . PHE A 1 186 ? 1.109 0.859 12.140 1.00 98.25 186 PHE A CA 1
ATOM 1486 C C . PHE A 1 186 ? 0.372 -0.106 13.071 1.00 98.25 186 PHE A C 1
ATOM 1488 O O . PHE A 1 186 ? 0.122 -1.232 12.657 1.00 98.25 186 PHE A O 1
ATOM 1495 N N . GLY A 1 187 ? -0.079 0.338 14.248 1.00 98.31 187 GLY A N 1
ATOM 1496 C CA . GLY A 1 187 ? -0.962 -0.456 15.107 1.00 98.31 187 GLY A CA 1
ATOM 1497 C C . GLY A 1 187 ? -2.297 -0.814 14.437 1.00 98.31 187 GLY A C 1
ATOM 1498 O O . GLY A 1 187 ? -2.832 -1.897 14.665 1.00 98.31 187 GLY A O 1
ATOM 1499 N N . ILE A 1 188 ? -2.822 0.044 13.552 1.00 98.56 188 ILE A N 1
ATOM 1500 C CA . ILE A 1 188 ? -4.005 -0.280 12.732 1.00 98.56 188 ILE A CA 1
ATOM 1501 C C . ILE A 1 188 ? -3.680 -1.424 11.765 1.00 98.56 188 ILE A C 1
ATOM 1503 O O . ILE A 1 188 ? -4.436 -2.387 11.674 1.00 98.56 188 ILE A O 1
ATOM 1507 N N . LEU A 1 189 ? -2.552 -1.334 11.055 1.00 98.44 189 LEU A N 1
ATOM 1508 C CA . LEU A 1 189 ? -2.136 -2.347 10.079 1.00 98.44 189 LEU A CA 1
ATOM 1509 C C . LEU A 1 189 ? -1.820 -3.690 10.744 1.00 98.44 189 LEU A C 1
ATOM 1511 O O . LEU A 1 189 ? -2.226 -4.732 10.235 1.00 98.44 189 LEU A O 1
ATOM 1515 N N . GLU A 1 190 ? -1.166 -3.665 11.903 1.00 97.94 190 GLU A N 1
ATOM 1516 C CA . GLU A 1 190 ? -0.865 -4.858 12.694 1.00 97.94 190 GLU A CA 1
ATOM 1517 C C . GLU A 1 190 ? -2.144 -5.582 13.120 1.00 97.94 190 GLU A C 1
ATOM 1519 O O . GLU A 1 190 ? -2.261 -6.787 12.915 1.00 97.94 190 GLU A O 1
ATOM 1524 N N . ARG A 1 191 ? -3.151 -4.852 13.617 1.00 98.06 191 ARG A N 1
ATOM 1525 C CA . ARG A 1 191 ? -4.452 -5.443 13.969 1.00 98.06 191 ARG A CA 1
ATOM 1526 C C . ARG A 1 191 ? -5.243 -5.933 12.751 1.00 98.06 191 ARG A C 1
ATOM 1528 O O . ARG A 1 191 ? -6.041 -6.858 12.869 1.00 98.06 191 ARG A O 1
ATOM 1535 N N . LEU A 1 192 ? -4.999 -5.373 11.564 1.00 98.06 192 LEU A N 1
ATOM 1536 C CA . LEU A 1 192 ? -5.493 -5.941 10.304 1.00 98.06 192 LEU A CA 1
ATOM 1537 C C . LEU A 1 192 ? -4.702 -7.191 9.862 1.00 98.06 192 LEU A C 1
ATOM 1539 O O . LEU A 1 192 ? -5.118 -7.892 8.938 1.00 98.06 192 LEU A O 1
ATOM 1543 N N . GLY A 1 193 ? -3.593 -7.524 10.525 1.00 96.38 193 GLY A N 1
ATOM 1544 C CA . GLY A 1 193 ? -2.720 -8.640 10.163 1.00 96.38 193 GLY A CA 1
ATOM 1545 C C . GLY A 1 193 ? -1.892 -8.362 8.908 1.00 96.38 193 GLY A C 1
ATOM 1546 O O . GLY A 1 193 ? -1.647 -9.273 8.120 1.00 96.38 193 GLY A O 1
ATOM 1547 N N . LEU A 1 194 ? -1.515 -7.100 8.682 1.00 96.25 194 LEU A N 1
ATOM 1548 C CA . LEU A 1 194 ? -0.683 -6.662 7.563 1.00 96.25 194 LEU A CA 1
ATOM 1549 C C . LEU A 1 194 ? 0.757 -6.432 8.027 1.00 96.25 194 LEU A C 1
ATOM 1551 O O . LEU A 1 194 ? 1.032 -5.480 8.751 1.00 96.25 194 LEU A O 1
ATOM 1555 N N . ASP A 1 195 ? 1.686 -7.264 7.556 1.00 94.25 195 ASP A N 1
ATOM 1556 C CA . ASP A 1 195 ? 3.099 -7.250 7.965 1.00 94.25 195 ASP A CA 1
ATOM 1557 C C . ASP A 1 195 ? 4.080 -6.874 6.838 1.00 94.25 195 ASP A C 1
ATOM 1559 O O . ASP A 1 195 ? 5.299 -6.866 7.043 1.00 94.25 195 ASP A O 1
ATOM 1563 N N . LEU A 1 196 ? 3.557 -6.526 5.654 1.00 95.38 196 LEU A N 1
ATOM 1564 C CA . LEU A 1 196 ? 4.356 -6.132 4.490 1.00 95.38 196 LEU A CA 1
ATOM 1565 C C . LEU A 1 196 ? 5.224 -4.897 4.771 1.00 95.38 196 LEU A C 1
ATOM 1567 O O . LEU A 1 196 ? 6.344 -4.811 4.279 1.00 95.38 196 LEU A O 1
ATOM 1571 N N . TYR A 1 197 ? 4.721 -3.952 5.564 1.00 96.56 197 TYR A N 1
ATOM 1572 C CA . TYR A 1 197 ? 5.465 -2.787 6.042 1.00 96.56 197 TYR A CA 1
ATOM 1573 C C . TYR A 1 197 ? 5.467 -2.791 7.571 1.00 96.56 197 TYR A C 1
ATOM 1575 O O . TYR A 1 197 ? 4.503 -3.234 8.192 1.00 96.56 197 TYR A O 1
ATOM 1583 N N . ARG A 1 198 ? 6.528 -2.257 8.181 1.00 95.88 198 ARG A N 1
ATOM 1584 C CA . ARG A 1 198 ? 6.664 -2.140 9.640 1.00 95.88 198 ARG A CA 1
ATOM 1585 C C . ARG A 1 198 ? 7.068 -0.726 10.029 1.00 95.88 198 ARG A C 1
ATOM 1587 O O . ARG A 1 198 ? 7.791 -0.069 9.279 1.00 95.88 198 ARG A O 1
ATOM 1594 N N . ALA A 1 199 ? 6.657 -0.302 11.222 1.00 96.12 199 ALA A N 1
ATOM 1595 C CA . ALA A 1 199 ? 7.130 0.942 11.817 1.00 96.12 199 ALA A CA 1
ATOM 1596 C C . ALA A 1 199 ? 8.668 0.974 11.847 1.00 96.12 199 ALA A C 1
ATOM 1598 O O . ALA A 1 199 ? 9.324 -0.035 12.110 1.00 96.12 199 ALA A O 1
ATOM 1599 N N . GLY A 1 200 ? 9.241 2.131 11.534 1.00 94.25 200 GLY A N 1
ATOM 1600 C CA . GLY A 1 200 ? 10.681 2.344 11.407 1.00 94.25 200 GLY A CA 1
ATOM 1601 C C . GLY A 1 200 ? 11.286 1.912 10.066 1.00 94.25 200 GLY A C 1
ATOM 1602 O O . GLY A 1 200 ? 12.445 2.232 9.816 1.00 94.25 200 GLY A O 1
ATOM 1603 N N . SER A 1 201 ? 10.534 1.244 9.182 1.00 94.12 201 SER A N 1
ATOM 1604 C CA . SER A 1 201 ? 11.015 0.853 7.851 1.00 94.12 201 SER A CA 1
ATOM 1605 C C . SER A 1 201 ? 10.445 1.749 6.759 1.00 94.12 201 SER A C 1
ATOM 1607 O O . SER A 1 201 ? 9.243 1.974 6.704 1.00 94.12 201 SER A O 1
ATOM 1609 N N . ASP A 1 202 ? 11.295 2.212 5.842 1.00 93.62 202 ASP A N 1
ATOM 1610 C CA . ASP A 1 202 ? 10.860 2.976 4.661 1.00 93.62 202 ASP A CA 1
ATOM 1611 C C . ASP A 1 202 ? 10.540 2.081 3.459 1.00 93.62 202 ASP A C 1
ATOM 1613 O O . ASP A 1 202 ? 10.013 2.553 2.453 1.00 93.62 202 ASP A O 1
ATOM 1617 N N . VAL A 1 203 ? 10.853 0.790 3.569 1.00 94.44 203 VAL A N 1
ATOM 1618 C CA . VAL A 1 203 ? 10.693 -0.222 2.523 1.00 94.44 203 VAL A CA 1
ATOM 1619 C C . VAL A 1 203 ? 9.867 -1.403 3.036 1.00 94.44 203 VAL A C 1
ATOM 1621 O O . VAL A 1 203 ? 9.849 -1.660 4.246 1.00 94.44 203 VAL A O 1
ATOM 1624 N N . PRO A 1 204 ? 9.171 -2.130 2.151 1.00 95.56 204 PRO A N 1
ATOM 1625 C CA . PRO A 1 204 ? 8.492 -3.358 2.545 1.00 95.56 204 PRO A CA 1
ATOM 1626 C C . PRO A 1 204 ? 9.482 -4.480 2.883 1.00 95.56 204 PRO A C 1
ATOM 1628 O O . PRO A 1 204 ? 10.635 -4.467 2.449 1.00 95.56 204 PRO A O 1
ATOM 1631 N N . SER A 1 205 ? 9.002 -5.500 3.595 1.00 94.00 205 SER A N 1
ATOM 1632 C CA . SER A 1 205 ? 9.736 -6.743 3.873 1.00 94.00 205 SER A CA 1
ATOM 1633 C C . SER A 1 205 ? 10.106 -7.520 2.601 1.00 94.00 205 SER A C 1
ATOM 1635 O O . SER A 1 205 ? 11.124 -8.208 2.575 1.00 94.00 205 SER A O 1
ATOM 1637 N N . GLN A 1 206 ? 9.321 -7.362 1.531 1.00 92.12 206 GLN A N 1
ATOM 1638 C CA . GLN A 1 206 ? 9.605 -7.851 0.184 1.00 92.12 206 GLN A CA 1
ATOM 1639 C C . GLN A 1 206 ? 9.566 -6.668 -0.785 1.00 92.12 206 GLN A C 1
ATOM 1641 O O . GLN A 1 206 ? 8.521 -6.047 -0.931 1.00 92.12 206 GLN A O 1
ATOM 1646 N N . LEU A 1 207 ? 10.669 -6.356 -1.476 1.00 91.25 207 LEU A N 1
ATOM 1647 C CA . LEU A 1 207 ? 10.714 -5.224 -2.418 1.00 91.25 207 LEU A CA 1
ATOM 1648 C C . LEU A 1 207 ? 9.929 -5.494 -3.704 1.00 91.25 207 LEU A C 1
ATOM 1650 O O . LEU A 1 207 ? 9.163 -4.643 -4.157 1.00 91.25 207 LEU A O 1
ATOM 1654 N N . TRP A 1 208 ? 10.142 -6.660 -4.303 1.00 91.69 208 TRP A N 1
ATOM 1655 C CA . TRP A 1 208 ? 9.453 -7.124 -5.502 1.00 91.69 208 TRP A CA 1
ATOM 1656 C C . TRP A 1 208 ? 9.694 -8.625 -5.695 1.00 91.69 208 TRP A C 1
ATOM 1658 O O . TRP A 1 208 ? 10.617 -9.187 -5.106 1.00 91.69 208 TRP A O 1
ATOM 1668 N N . TYR A 1 209 ? 8.872 -9.279 -6.506 1.00 90.75 209 TYR A N 1
ATOM 1669 C CA . TYR A 1 209 ? 9.166 -10.584 -7.092 1.00 90.75 209 TYR A CA 1
ATOM 1670 C C . TYR A 1 209 ? 8.465 -10.696 -8.444 1.00 90.75 209 TYR A C 1
ATOM 1672 O O . TYR A 1 209 ? 7.419 -10.080 -8.664 1.00 90.75 209 TYR A O 1
ATOM 1680 N N . THR A 1 210 ? 9.025 -11.499 -9.341 1.00 88.44 210 THR A N 1
ATOM 1681 C CA . THR A 1 210 ? 8.375 -11.890 -10.591 1.00 88.44 210 THR A CA 1
ATOM 1682 C C . THR A 1 210 ? 8.336 -13.417 -10.696 1.00 88.44 210 THR A C 1
ATOM 1684 O O . THR A 1 210 ? 9.195 -14.088 -10.114 1.00 88.44 210 THR A O 1
ATOM 1687 N N . PRO A 1 211 ? 7.336 -14.000 -11.380 1.00 83.25 211 PRO A N 1
ATOM 1688 C CA . PRO A 1 211 ? 7.294 -15.437 -11.619 1.00 83.25 211 PRO A CA 1
ATOM 1689 C C . PRO A 1 211 ? 8.532 -15.887 -12.397 1.00 83.25 211 PRO A C 1
ATOM 1691 O O . PRO A 1 211 ? 8.928 -15.243 -13.364 1.00 83.25 211 PRO A O 1
ATOM 1694 N N . THR A 1 212 ? 9.134 -17.005 -11.991 1.00 66.94 212 THR A N 1
ATOM 1695 C CA . THR A 1 212 ? 10.293 -17.590 -12.692 1.00 66.94 212 THR A CA 1
ATOM 1696 C C . THR A 1 212 ? 9.882 -18.301 -13.984 1.00 66.94 212 THR A C 1
ATOM 1698 O O . THR A 1 212 ? 10.681 -18.442 -14.904 1.00 66.94 212 THR A O 1
ATOM 1701 N N . THR A 1 213 ? 8.633 -18.762 -14.058 1.00 63.38 213 THR A N 1
ATOM 1702 C CA . THR A 1 213 ? 8.041 -19.376 -15.249 1.00 63.38 213 THR A CA 1
ATOM 1703 C C . THR A 1 213 ? 7.501 -18.281 -16.157 1.00 63.38 213 THR A C 1
ATOM 1705 O O . THR A 1 213 ? 6.789 -17.388 -15.689 1.00 63.38 213 THR A O 1
ATOM 1708 N N . ARG A 1 214 ? 7.824 -18.344 -17.454 1.00 62.75 214 ARG A N 1
ATOM 1709 C CA . ARG A 1 214 ? 7.335 -17.352 -18.418 1.00 62.75 214 ARG A CA 1
ATOM 1710 C C . ARG A 1 214 ? 5.812 -17.345 -18.408 1.00 62.75 214 ARG A C 1
ATOM 1712 O O . ARG A 1 214 ? 5.174 -18.397 -18.395 1.00 62.75 214 ARG A O 1
ATOM 1719 N N . ALA A 1 215 ? 5.234 -16.148 -18.460 1.00 59.84 215 ALA A N 1
ATOM 1720 C CA . ALA A 1 215 ? 3.793 -15.927 -18.542 1.00 59.84 215 ALA A CA 1
ATOM 1721 C C . ALA A 1 215 ? 3.093 -16.846 -19.574 1.00 59.84 215 ALA A C 1
ATOM 1723 O O . ALA A 1 215 ? 2.003 -17.361 -19.325 1.00 59.84 215 ALA A O 1
ATOM 1724 N N . THR A 1 216 ? 3.760 -17.128 -20.694 1.00 54.75 216 THR A N 1
ATOM 1725 C CA . THR A 1 216 ? 3.274 -17.976 -21.790 1.00 54.75 216 THR A CA 1
ATOM 1726 C C . THR A 1 216 ? 3.085 -19.457 -21.439 1.00 54.75 216 THR A C 1
ATOM 1728 O O . THR A 1 216 ? 2.378 -20.151 -22.163 1.00 54.75 216 THR A O 1
ATOM 1731 N N . GLU A 1 217 ? 3.662 -19.950 -20.342 1.00 53.94 217 GLU A N 1
ATOM 1732 C CA . GLU A 1 217 ? 3.641 -21.375 -19.971 1.00 53.94 217 GLU A CA 1
ATOM 1733 C C . GLU A 1 217 ? 2.554 -21.718 -18.932 1.00 53.94 217 GLU A C 1
ATOM 1735 O O . GLU A 1 217 ? 2.270 -22.890 -18.697 1.00 53.94 217 GLU A O 1
ATOM 1740 N N . ALA A 1 218 ? 1.912 -20.715 -18.316 1.00 53.03 218 ALA A N 1
ATOM 1741 C CA . ALA A 1 218 ? 1.091 -20.898 -17.112 1.00 53.03 218 ALA A CA 1
ATOM 1742 C C . ALA A 1 218 ? -0.438 -20.856 -17.322 1.00 53.03 218 ALA A C 1
ATOM 1744 O O . ALA A 1 218 ? -1.187 -20.954 -16.348 1.00 53.03 218 ALA A O 1
ATOM 1745 N N . VAL A 1 219 ? -0.939 -20.699 -18.551 1.00 52.34 219 VAL A N 1
ATOM 1746 C CA . VAL A 1 219 ? -2.392 -20.636 -18.797 1.00 52.34 219 VAL A CA 1
ATOM 1747 C C . VAL A 1 219 ? -2.908 -21.993 -19.269 1.00 52.34 219 VAL A C 1
ATOM 1749 O O . VAL A 1 219 ? -3.096 -22.226 -20.460 1.00 52.34 219 VAL A O 1
ATOM 1752 N N . ALA A 1 220 ? -3.184 -22.890 -18.321 1.00 49.81 220 ALA A N 1
ATOM 1753 C CA . ALA A 1 220 ? -4.179 -23.926 -18.574 1.00 49.81 220 ALA A CA 1
ATOM 1754 C C . ALA A 1 220 ? -5.555 -23.237 -18.676 1.00 49.81 220 ALA A C 1
ATOM 1756 O O . ALA A 1 220 ? -5.867 -22.393 -17.827 1.00 49.81 220 ALA A O 1
ATOM 1757 N N . PRO A 1 221 ? -6.373 -23.530 -19.700 1.00 46.97 221 PRO A N 1
ATOM 1758 C CA . PRO A 1 221 ? -7.711 -22.969 -19.794 1.00 46.97 221 PRO A CA 1
ATOM 1759 C C . PRO A 1 221 ? -8.510 -23.396 -18.562 1.00 46.97 221 PRO A C 1
ATOM 1761 O O . PRO A 1 221 ? -8.628 -24.586 -18.272 1.00 46.97 221 PRO A O 1
ATOM 1764 N N . VAL A 1 222 ? -9.049 -22.419 -17.829 1.00 53.41 222 VAL A N 1
ATOM 1765 C CA . VAL A 1 222 ? -10.063 -22.690 -16.808 1.00 53.41 222 VAL A CA 1
ATOM 1766 C C . VAL A 1 222 ? -11.236 -23.324 -17.547 1.00 53.41 222 VAL A C 1
ATOM 1768 O O . VAL A 1 222 ? -11.798 -22.709 -18.457 1.00 53.41 222 VAL A O 1
ATOM 1771 N N . GLY A 1 223 ? -11.527 -24.582 -17.210 1.00 43.12 223 GLY A N 1
ATOM 1772 C CA . GLY A 1 223 ? -12.648 -25.327 -17.762 1.00 43.12 223 GLY A CA 1
ATOM 1773 C C . GLY A 1 223 ? -13.908 -24.477 -17.686 1.00 43.12 223 GLY A C 1
ATOM 1774 O O . GLY A 1 223 ? -14.228 -23.898 -16.650 1.00 43.12 223 GLY A O 1
ATOM 1775 N N . THR A 1 224 ? -14.587 -24.356 -18.818 1.00 43.38 224 THR A N 1
ATOM 1776 C CA . THR A 1 224 ? -15.905 -23.738 -18.916 1.00 43.38 224 THR A CA 1
ATOM 1777 C C . THR A 1 224 ? -16.931 -24.696 -18.321 1.00 43.38 224 THR A C 1
ATOM 1779 O O . THR A 1 224 ? -17.772 -25.237 -19.030 1.00 43.38 224 THR A O 1
ATOM 1782 N N . ASP A 1 225 ? -16.877 -24.915 -17.009 1.00 42.59 225 ASP A N 1
ATOM 1783 C CA . ASP A 1 225 ? -17.976 -25.573 -16.313 1.00 42.59 225 ASP A CA 1
ATOM 1784 C C . ASP A 1 225 ? -19.101 -24.552 -16.129 1.00 42.59 225 ASP A C 1
ATOM 1786 O O . ASP A 1 225 ? -19.161 -23.774 -15.182 1.00 42.59 225 ASP A O 1
ATOM 1790 N N . SER A 1 226 ? -19.937 -24.503 -17.167 1.00 46.66 226 SER A N 1
ATOM 1791 C CA . SER A 1 226 ? -21.393 -24.389 -17.114 1.00 46.66 226 SER A CA 1
ATOM 1792 C C . SER A 1 226 ? -21.971 -23.683 -15.882 1.00 46.66 226 SER A C 1
ATOM 1794 O O . SER A 1 226 ? -22.481 -24.325 -14.970 1.00 46.66 226 SER A O 1
ATOM 1796 N N . ILE A 1 227 ? -22.025 -22.349 -15.921 1.00 39.97 227 ILE A N 1
ATOM 1797 C CA . ILE A 1 227 ? -23.100 -21.611 -15.244 1.00 39.97 227 ILE A CA 1
ATOM 1798 C C . ILE A 1 227 ? -24.180 -21.359 -16.298 1.00 39.97 227 ILE A C 1
ATOM 1800 O O . ILE A 1 227 ? -24.244 -20.305 -16.928 1.00 39.97 227 ILE A O 1
ATOM 1804 N N . VAL A 1 228 ? -24.979 -22.398 -16.537 1.00 44.19 228 VAL A N 1
ATOM 1805 C CA . VAL A 1 228 ? -26.289 -22.331 -17.190 1.00 44.19 228 VAL A CA 1
ATOM 1806 C C . VAL A 1 228 ? -27.228 -23.206 -16.364 1.00 44.19 228 VAL A C 1
ATOM 1808 O O . VAL A 1 228 ? -27.340 -24.399 -16.628 1.00 44.19 228 VAL A O 1
ATOM 1811 N N . GLN A 1 229 ? -27.820 -22.615 -15.324 1.00 39.91 229 GLN A N 1
ATOM 1812 C CA . GLN A 1 229 ? -29.263 -22.543 -1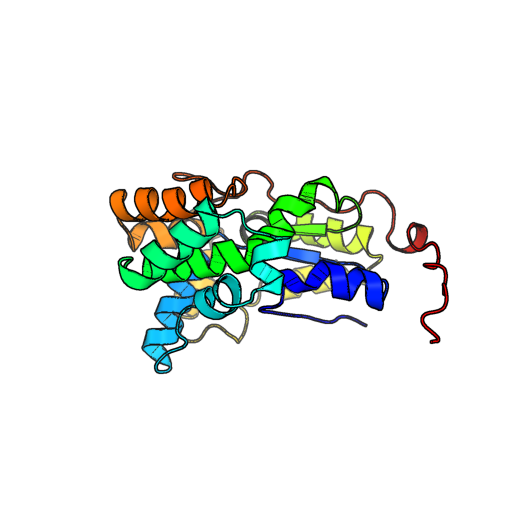5.029 1.00 39.91 229 GLN A CA 1
ATOM 1813 C C . GLN A 1 229 ? -29.495 -22.075 -13.594 1.00 39.91 229 GLN A C 1
ATOM 1815 O O . GLN A 1 229 ? -28.882 -22.654 -12.674 1.00 39.91 229 GLN A O 1
#

pLDDT: mean 83.72, std 16.87, range [36.69, 98.56]

Foldseek 3Di:
DDDDDDLCLVCVVVCCQVPVDAAEAEAEDLLVVLVLVVVVCVVPPDDQQCLCVQLVDPVNCVVFHDPLLSVLSVCCVVPNDSSLSSLSSSLSSCRVVQVCVVVPLQHKYAYPLLCLLCVLVVLVQVCQQAVNPDSVVVVVCSLDDDPPDDDDDPVVVNVCSVVSVSVCVLCVSPVVDDLVSLVSSVVSNVSSVRQQDDRPDSAGPDRMDHRPDRSVPPDDDDDPPDPDD

Sequence (229 aa):
MVFKMTNTHNLTEWFKSRFGWHVVALMRHPLSQSLSVMNLNAAVGGWDSRAPGFFRSQEYCEEHLDDEQVALAHDVWKGGNELDRQVLGWGLENLPLVRGLPRYRHWSFVSYEAMVLDADALLHALAESFDLPDAARMVAVIGQASRSVRGLSVAERQAAIRRRDTQALLGSWRRRIDIADETRAFGILERLGLDLYRAGSDVPSQLWYTPTTRATEAVAPVGTDSIVQ

Radius of gyration: 18.9 Å; chains: 1; bounding box: 50×47×44 Å